Protein AF-A0A9X4RJG0-F1 (afdb_monomer_lite)

Secondary structure (DSSP, 8-state):
--SGGGPPEEEEEEEEE--SS--EEEEEESS-STT-TT--EEEEGGGB-SS-GGG--TT-EEEEEEEEEE-TTS-EEEEEEEEEEEEEEEEEEEEEETTTTEEEEEEEESS--TT--SPEEEEGGGB-HHHHHHHHHHHHHHH-SS---S---------EEEEEEE---TT---EEEEEEE--TTT--SS----HHHHHHHHHHHHHHHHHH---HHHHHHHHHHHHHHTT--EEEEPPTTS-TT--SEEEEETTEEEEEEE---SS-HHHHHHHHHHHHHHHHH-SEEEEEEE-TTS-EEEEEEE--SEEEEEEEESS--EEEEPPPTTT-EEEEEEEHHHHHHHHHHHHHHHHHTTTS--

pLDDT: mean 71.13, std 17.29, range [25.47, 95.31]

Foldseek 3Di:
DDDLQPDKWKFFWAFWDDDPPWTKTWTQTPDDDPVPPRDTAIDTQVQAFFDGSVVHDGGWMKIWRWDWDQDPVRDIGIHTGNIWTKWKWFWFWKWADPVVRKIKGFTDTPDDDVPPPATAMEILQLEDPVQSVVVVVVVVVVCPPDDDDDGDGTDGGGWIWIFTWGADDPVRHIYTHHIDTDDPVPPDDPPPPPPVVVVVVVVVVLLVCLVPPPDQVVVLVSLQVLCVLLPQVFKDAADPPPDDLQARTWGDDPLEIEGEHEDADPVCCVPCVVSVVVVLVCLQVDCWDWGFDQDPVRDTDIDIDGHGLAYEYEYEYCDDWDWPAQQDPPRNYTYIYHYPVVSVVSSVVVVVCVVVVVVPDD

Radius of gyration: 28.11 Å; chains: 1; bounding box: 71×53×79 Å

Organism: NCBI:txid1855837

Sequence (362 aa):
MGEFNKMSCTGKIKNLVTTRNNPCGFILPDVNIDRLINHEIGFWANDVTDGLFSDLAVGDIVQFHPAHWTKRNGDIQLIARKIKSRMSGAIKFINVDPIKQTFWGTIQPDKNWLNQTDPIIFFRNSFKEQTLHKFIDFCGQSFNQNLLPKFIDGIRVDFAIQYWSNAKNQNFTKVAKNIKLIDAKSAQSPSTLSSTKLVKDKIINLLDRIEIVSNPLEFEDLVFTLLRLIGINKIYKYNRNTSSGTADGVFKSGNLSVIYDCTLRNPYRPHKDQQIFNYKKQLRSASSITINETRSSGKDFTKTFINPEKREVWIITRGETRIIEEPDKTDNICVREVSIESLIDVFSRKLDAQIFGKLDIN

Structure (mmCIF, N/CA/C/O backbone):
data_AF-A0A9X4RJG0-F1
#
_entry.id   AF-A0A9X4RJG0-F1
#
loop_
_atom_site.group_PDB
_atom_site.id
_atom_site.type_symbol
_atom_site.label_atom_id
_atom_site.label_alt_id
_atom_site.label_comp_id
_atom_site.label_asym_id
_atom_site.label_entity_id
_atom_site.label_seq_id
_atom_site.pdbx_PDB_ins_code
_atom_site.Cartn_x
_atom_site.Cartn_y
_atom_site.Cartn_z
_atom_site.occupancy
_atom_site.B_iso_or_equiv
_atom_site.auth_seq_id
_atom_site.auth_comp_id
_atom_site.auth_asym_id
_atom_site.auth_atom_id
_atom_site.pdbx_PDB_model_num
ATOM 1 N N . MET A 1 1 ? 32.556 14.013 -44.560 1.00 43.22 1 MET A N 1
ATOM 2 C CA . MET A 1 1 ? 32.687 13.356 -43.240 1.00 43.22 1 MET A CA 1
ATOM 3 C C . MET A 1 1 ? 32.528 14.431 -42.174 1.00 43.22 1 MET A C 1
ATOM 5 O O . MET A 1 1 ? 33.402 15.277 -42.089 1.00 43.22 1 MET A O 1
ATOM 9 N N . GLY A 1 2 ? 31.427 14.445 -41.416 1.00 39.34 2 GLY A N 1
ATOM 10 C CA . GLY A 1 2 ? 31.319 15.296 -40.221 1.00 39.34 2 GLY A CA 1
ATOM 11 C C . GLY A 1 2 ? 30.075 16.178 -40.128 1.00 39.34 2 GLY A C 1
ATOM 12 O O . GLY A 1 2 ? 30.199 17.385 -40.227 1.00 39.34 2 GLY A O 1
ATOM 13 N N . GLU A 1 3 ? 28.914 15.584 -39.834 1.00 35.72 3 GLU A N 1
ATOM 14 C CA . GLU A 1 3 ? 27.792 16.295 -39.178 1.00 35.72 3 GLU A CA 1
ATOM 15 C C . GLU A 1 3 ? 27.018 15.410 -38.175 1.00 35.72 3 GLU A C 1
ATOM 17 O O . GLU A 1 3 ? 26.442 15.918 -37.215 1.00 35.72 3 GLU A O 1
ATOM 22 N N . PHE A 1 4 ? 27.088 14.075 -38.280 1.00 47.41 4 PHE A N 1
ATOM 23 C CA . PHE A 1 4 ? 26.331 13.170 -37.397 1.00 47.41 4 PHE A CA 1
ATOM 24 C C . PHE A 1 4 ? 26.759 13.148 -35.920 1.00 47.41 4 PHE A C 1
ATOM 26 O O . PHE A 1 4 ? 25.991 12.698 -35.074 1.00 47.41 4 PHE A O 1
ATOM 33 N N . ASN A 1 5 ? 27.931 13.686 -35.561 1.00 43.56 5 ASN A N 1
ATOM 34 C CA . ASN A 1 5 ? 28.432 13.639 -34.178 1.00 43.56 5 ASN A CA 1
ATOM 35 C C . ASN A 1 5 ? 27.596 14.450 -33.162 1.00 43.56 5 ASN A C 1
ATOM 37 O O . ASN A 1 5 ? 27.854 14.359 -31.961 1.00 43.56 5 ASN A O 1
ATOM 41 N N . LYS A 1 6 ? 26.600 15.230 -33.608 1.00 49.81 6 LYS A N 1
ATOM 42 C CA . LYS A 1 6 ? 25.711 16.010 -32.727 1.00 49.81 6 LYS A CA 1
ATOM 43 C C . LYS A 1 6 ? 24.232 15.618 -32.771 1.00 49.81 6 LYS A C 1
ATOM 45 O O . LYS A 1 6 ? 23.482 16.095 -31.921 1.00 49.81 6 LYS A O 1
ATOM 50 N N . MET A 1 7 ? 23.794 14.770 -33.702 1.00 61.81 7 MET A N 1
ATOM 51 C CA . MET A 1 7 ? 22.373 14.435 -33.837 1.00 61.81 7 MET A CA 1
ATOM 52 C C . MET A 1 7 ? 22.043 13.126 -33.123 1.00 61.81 7 MET A C 1
ATOM 54 O O . MET A 1 7 ? 22.532 12.056 -33.473 1.00 61.81 7 MET A O 1
ATOM 58 N N . SER A 1 8 ? 21.191 13.217 -32.105 1.00 78.00 8 SER A N 1
ATOM 59 C CA . SER A 1 8 ? 20.582 12.046 -31.485 1.00 78.00 8 SER A CA 1
ATOM 60 C C . SER A 1 8 ? 19.387 11.580 -32.318 1.00 78.00 8 SER A C 1
ATOM 62 O O . SER A 1 8 ? 18.486 12.381 -32.580 1.00 78.00 8 SER A O 1
ATOM 64 N N . CYS A 1 9 ? 19.347 10.301 -32.670 1.00 84.56 9 CYS A N 1
ATOM 65 C CA . CYS A 1 9 ? 18.245 9.665 -33.390 1.00 84.56 9 CYS A CA 1
ATOM 66 C C . CYS A 1 9 ? 17.345 8.883 -32.426 1.00 84.56 9 CYS A C 1
ATOM 68 O O . CYS A 1 9 ? 17.751 8.569 -31.304 1.00 84.56 9 CYS A O 1
ATOM 70 N N . THR A 1 10 ? 16.130 8.555 -32.866 1.00 84.44 10 THR A N 1
ATOM 71 C CA . THR A 1 10 ? 15.227 7.631 -32.168 1.00 84.44 10 THR A CA 1
ATOM 72 C C . THR A 1 10 ? 14.929 6.412 -33.029 1.00 84.44 10 THR A C 1
ATOM 74 O O . THR A 1 10 ? 15.070 6.452 -34.252 1.00 84.44 10 THR A O 1
ATOM 77 N N . GLY A 1 11 ? 14.574 5.307 -32.387 1.00 84.19 11 GLY A N 1
ATOM 78 C CA . GLY A 1 11 ? 14.169 4.078 -33.056 1.00 84.19 11 GLY A CA 1
ATOM 79 C C . GLY A 1 11 ? 13.611 3.066 -32.068 1.00 84.19 11 GLY A C 1
ATOM 80 O O . GLY A 1 11 ? 13.583 3.319 -30.862 1.00 84.19 11 GLY A O 1
ATOM 81 N N . LYS A 1 12 ? 13.175 1.911 -32.568 1.00 87.88 12 LYS A N 1
ATOM 82 C CA . LYS A 1 12 ? 12.649 0.812 -31.747 1.00 87.88 12 LYS A CA 1
ATOM 83 C C . LYS A 1 12 ? 13.619 -0.355 -31.696 1.00 87.88 12 LYS A C 1
ATOM 85 O O . LYS A 1 12 ? 14.175 -0.730 -32.724 1.00 87.88 12 LYS A O 1
ATOM 90 N N . ILE A 1 13 ? 13.785 -0.973 -30.532 1.00 85.69 13 ILE A N 1
ATOM 91 C CA . ILE A 1 13 ? 14.513 -2.239 -30.410 1.00 85.69 13 ILE A CA 1
ATOM 92 C C . ILE A 1 13 ? 13.777 -3.289 -31.240 1.00 85.69 13 ILE A C 1
ATOM 94 O O . ILE A 1 13 ? 12.617 -3.595 -30.978 1.00 85.69 13 ILE A O 1
ATOM 98 N N . LYS A 1 14 ? 14.440 -3.839 -32.252 1.00 87.19 14 LYS A N 1
ATOM 99 C CA . LYS A 1 14 ? 13.877 -4.887 -33.104 1.00 87.19 14 LYS A CA 1
ATOM 100 C C . LYS A 1 14 ? 14.251 -6.276 -32.607 1.00 87.19 14 LYS A C 1
ATOM 102 O O . LYS A 1 14 ? 13.422 -7.177 -32.654 1.00 87.19 14 LYS A O 1
ATOM 107 N N . ASN A 1 15 ? 15.483 -6.445 -32.134 1.00 87.94 15 ASN A N 1
ATOM 108 C CA . ASN A 1 15 ? 15.973 -7.733 -31.662 1.00 87.94 15 ASN A CA 1
ATOM 109 C C . ASN A 1 15 ? 17.051 -7.565 -30.581 1.00 87.94 15 ASN A C 1
ATOM 111 O O . ASN A 1 15 ? 17.783 -6.573 -30.579 1.00 87.94 15 ASN A O 1
ATOM 115 N N . LEU A 1 16 ? 17.151 -8.549 -29.688 1.00 87.56 16 LEU A N 1
ATOM 116 C CA . LEU A 1 16 ? 18.141 -8.640 -28.618 1.00 87.56 16 LEU A CA 1
ATOM 117 C C . LEU A 1 16 ? 18.741 -10.045 -28.623 1.00 87.56 16 LEU A C 1
ATOM 119 O O . LEU A 1 16 ? 18.029 -11.044 -28.624 1.00 87.56 16 LEU A O 1
ATOM 123 N N . VAL A 1 17 ? 20.064 -10.114 -28.610 1.00 86.94 17 VAL A N 1
ATOM 124 C CA . VAL A 1 17 ? 20.842 -11.344 -28.686 1.00 86.94 17 VAL A CA 1
ATOM 125 C C . VAL A 1 17 ? 21.677 -11.463 -27.416 1.00 86.94 17 VAL A C 1
ATOM 127 O O . VAL A 1 17 ? 22.664 -10.754 -27.220 1.00 86.94 17 VAL A O 1
ATOM 130 N N . THR A 1 18 ? 21.288 -12.384 -26.537 1.00 77.44 18 THR A N 1
ATOM 131 C CA . THR A 1 18 ? 21.967 -12.660 -25.264 1.00 77.44 18 THR A CA 1
ATOM 132 C C . THR A 1 18 ? 22.960 -13.812 -25.425 1.00 77.44 18 THR A C 1
ATOM 134 O O . THR A 1 18 ? 22.693 -14.940 -25.012 1.00 77.44 18 THR A O 1
ATOM 137 N N . THR A 1 19 ? 24.112 -13.562 -26.054 1.00 73.69 19 THR A N 1
ATOM 138 C CA . THR A 1 19 ? 25.225 -14.532 -26.028 1.00 73.69 19 THR A CA 1
ATOM 139 C C . THR A 1 19 ? 26.066 -14.345 -24.766 1.00 73.69 19 THR A C 1
ATOM 141 O O . THR A 1 19 ? 26.184 -13.231 -24.259 1.00 73.69 19 THR A O 1
ATOM 144 N N . ARG A 1 20 ? 26.683 -15.426 -24.260 1.00 58.25 20 ARG A N 1
ATOM 145 C CA . ARG A 1 20 ? 27.494 -15.393 -23.024 1.00 58.25 20 ARG A CA 1
ATOM 146 C C . ARG A 1 20 ? 28.655 -14.390 -23.065 1.00 58.25 20 ARG A C 1
ATOM 148 O O . ARG A 1 20 ? 29.025 -13.879 -22.017 1.00 58.25 20 ARG A O 1
ATOM 155 N N . ASN A 1 21 ? 29.207 -14.101 -24.248 1.00 67.88 21 ASN A N 1
ATOM 156 C CA . ASN A 1 21 ? 30.452 -13.335 -24.370 1.00 67.88 21 ASN A CA 1
ATOM 157 C C . ASN A 1 21 ? 30.286 -11.948 -25.002 1.00 67.88 21 ASN A C 1
ATOM 159 O O . ASN A 1 21 ? 31.183 -11.122 -24.849 1.00 67.88 21 ASN A O 1
ATOM 163 N N . ASN A 1 22 ? 29.195 -11.672 -25.726 1.00 77.31 22 ASN A N 1
ATOM 164 C CA . ASN A 1 22 ? 28.991 -10.351 -26.321 1.00 77.31 22 ASN A CA 1
ATOM 165 C C . ASN A 1 22 ? 27.502 -10.090 -26.614 1.00 77.31 22 ASN A C 1
ATOM 167 O O . ASN A 1 22 ? 27.054 -10.286 -27.749 1.00 77.31 22 ASN A O 1
ATOM 171 N N . PRO A 1 23 ? 26.708 -9.693 -25.605 1.00 87.12 23 PRO A N 1
ATOM 172 C CA . PRO A 1 23 ? 25.304 -9.394 -25.818 1.00 87.12 23 PRO A CA 1
ATOM 173 C C . PRO A 1 23 ? 25.165 -8.160 -26.715 1.00 87.12 23 PRO A C 1
ATOM 175 O O . PRO A 1 23 ? 25.856 -7.152 -26.534 1.00 87.12 23 PRO A O 1
ATOM 178 N N . CYS A 1 24 ? 24.283 -8.247 -27.703 1.00 90.81 24 CYS A N 1
ATOM 179 C CA . CYS A 1 24 ? 24.077 -7.201 -28.698 1.00 90.81 24 CYS A CA 1
ATOM 180 C C . CYS A 1 24 ? 22.609 -7.116 -29.106 1.00 90.81 24 CYS A C 1
ATOM 182 O O . CYS A 1 24 ? 21.816 -8.007 -28.818 1.00 90.81 24 CYS A O 1
ATOM 184 N N . GLY A 1 25 ? 22.228 -6.034 -29.769 1.00 91.06 25 GLY A N 1
ATOM 185 C CA . GLY A 1 25 ? 20.875 -5.866 -30.274 1.00 91.06 25 GLY A CA 1
ATOM 186 C C . GLY A 1 25 ? 20.837 -5.063 -31.559 1.00 91.06 25 GLY A C 1
ATOM 187 O O . GLY A 1 25 ? 21.856 -4.575 -32.049 1.00 91.06 25 GLY A O 1
ATOM 188 N N . PHE A 1 26 ? 19.629 -4.929 -32.086 1.00 90.31 26 PHE A N 1
ATOM 189 C CA . PHE A 1 26 ? 19.345 -4.211 -33.317 1.00 90.31 26 PHE A CA 1
ATOM 190 C C . PHE A 1 26 ? 18.228 -3.203 -33.075 1.00 90.31 26 PHE A C 1
ATOM 192 O O . PHE A 1 26 ? 17.209 -3.528 -32.461 1.00 90.31 26 PHE A O 1
ATOM 199 N N . ILE A 1 27 ? 18.423 -1.978 -33.555 1.00 89.62 27 ILE A N 1
ATOM 200 C CA . ILE A 1 27 ? 17.433 -0.902 -33.517 1.00 89.62 27 ILE A CA 1
ATOM 201 C C . ILE A 1 27 ? 16.928 -0.676 -34.938 1.00 89.62 27 ILE A C 1
ATOM 203 O O . ILE A 1 27 ? 17.715 -0.624 -35.879 1.00 89.62 27 ILE A O 1
ATOM 207 N N . LEU A 1 28 ? 15.619 -0.512 -35.089 1.00 88.69 28 LEU A N 1
ATOM 208 C CA . LEU A 1 28 ? 14.988 0.008 -36.293 1.00 88.69 28 LEU A CA 1
ATOM 209 C C . LEU A 1 28 ? 14.832 1.532 -36.134 1.00 88.69 28 LEU A C 1
ATOM 211 O O . LEU A 1 28 ? 14.015 1.952 -35.309 1.00 88.69 28 LEU A O 1
ATOM 215 N N . PRO A 1 29 ? 15.624 2.363 -36.837 1.00 86.44 29 PRO A N 1
ATOM 216 C CA . PRO A 1 29 ? 15.551 3.818 -36.710 1.00 86.44 29 PRO A CA 1
ATOM 217 C C . PRO A 1 29 ? 14.220 4.383 -37.223 1.00 86.44 29 PRO A C 1
ATOM 219 O O . PRO A 1 29 ? 13.679 3.893 -38.210 1.00 86.44 29 PRO A O 1
ATOM 222 N N . ASP A 1 30 ? 13.725 5.455 -36.599 1.00 80.38 30 ASP A N 1
ATOM 223 C CA . ASP A 1 30 ? 12.517 6.165 -37.057 1.00 80.38 30 ASP A CA 1
ATOM 224 C C . ASP A 1 30 ? 12.786 7.041 -38.297 1.00 80.38 30 ASP A C 1
ATOM 226 O O . ASP A 1 30 ? 11.862 7.460 -38.991 1.00 80.38 30 ASP A O 1
ATOM 230 N N . VAL A 1 31 ? 14.058 7.353 -38.561 1.00 76.44 31 VAL A N 1
ATOM 231 C CA . VAL A 1 31 ? 14.514 8.179 -39.685 1.00 76.44 31 VAL A CA 1
ATOM 232 C C . VAL A 1 31 ? 15.557 7.425 -40.495 1.00 76.44 31 VAL A C 1
ATOM 234 O O . VAL A 1 31 ? 16.328 6.647 -39.938 1.00 76.44 31 VAL A O 1
ATOM 237 N N . ASN A 1 32 ? 15.627 7.686 -41.800 1.00 70.38 32 ASN A N 1
ATOM 238 C CA . ASN A 1 32 ? 16.722 7.169 -42.616 1.00 70.38 32 ASN A CA 1
ATOM 239 C C . ASN A 1 32 ? 18.030 7.847 -42.216 1.00 70.38 32 ASN A C 1
ATOM 241 O O . ASN A 1 32 ? 18.182 9.061 -42.350 1.00 70.38 32 ASN A O 1
ATOM 245 N N . ILE A 1 33 ? 18.977 7.041 -41.752 1.00 68.94 33 ILE A N 1
ATOM 246 C CA . ILE A 1 33 ? 20.315 7.489 -41.380 1.00 68.94 33 ILE A CA 1
ATOM 247 C C . ILE A 1 33 ? 21.251 7.047 -42.505 1.00 68.94 33 ILE A C 1
ATOM 249 O O . ILE A 1 33 ? 21.280 5.874 -42.865 1.00 68.94 33 ILE A O 1
ATOM 253 N N . ASP A 1 34 ? 21.966 8.002 -43.103 1.00 63.06 34 ASP A N 1
ATOM 254 C CA . ASP A 1 34 ? 22.957 7.762 -44.164 1.00 63.06 34 ASP A CA 1
ATOM 255 C C . ASP A 1 34 ? 22.442 7.000 -45.406 1.00 63.06 34 ASP A C 1
ATOM 257 O O . ASP A 1 34 ? 23.104 6.120 -45.947 1.00 63.06 34 ASP A O 1
ATOM 261 N N . ARG A 1 35 ? 21.244 7.353 -45.907 1.00 54.78 35 ARG A N 1
ATOM 262 C CA . ARG A 1 35 ? 20.629 6.770 -47.129 1.00 54.78 35 ARG A CA 1
ATOM 263 C C . ARG A 1 35 ? 20.412 5.247 -47.086 1.00 54.78 35 ARG A C 1
ATOM 265 O O . ARG A 1 35 ? 20.017 4.660 -48.091 1.00 54.78 35 ARG A O 1
ATOM 272 N N . LEU A 1 36 ? 20.591 4.614 -45.929 1.00 52.56 36 LEU A N 1
ATOM 273 C CA . LEU A 1 36 ? 20.281 3.208 -45.711 1.00 52.56 36 LEU A CA 1
ATOM 274 C C . LEU A 1 36 ? 18.782 3.060 -45.437 1.00 52.56 36 LEU A C 1
ATOM 276 O O . LEU A 1 36 ? 18.327 3.107 -44.297 1.00 52.56 36 LEU A O 1
ATOM 280 N N . ILE A 1 37 ? 18.006 2.897 -46.507 1.00 43.38 37 ILE A N 1
ATOM 281 C CA . ILE A 1 37 ? 16.570 2.618 -46.432 1.00 43.38 37 ILE A CA 1
ATOM 282 C C . ILE A 1 37 ? 16.377 1.255 -45.750 1.00 43.38 37 ILE A C 1
ATOM 284 O O . ILE A 1 37 ? 16.902 0.252 -46.226 1.00 43.38 37 ILE A O 1
ATOM 288 N N . ASN A 1 38 ? 15.632 1.210 -44.642 1.00 50.53 38 ASN A N 1
ATOM 289 C CA . ASN A 1 38 ? 15.190 -0.012 -43.942 1.00 50.53 38 ASN A CA 1
ATOM 290 C C . ASN A 1 38 ? 16.270 -0.888 -43.276 1.00 50.53 38 ASN A C 1
ATOM 292 O O . ASN A 1 38 ? 15.983 -2.040 -42.944 1.00 50.53 38 ASN A O 1
ATOM 296 N N . HIS A 1 39 ? 17.487 -0.387 -43.049 1.00 70.94 39 HIS A N 1
ATOM 297 C CA . HIS A 1 39 ? 18.526 -1.195 -42.404 1.00 70.94 39 HIS A CA 1
ATOM 298 C C . HIS A 1 39 ? 18.540 -0.990 -40.890 1.00 70.94 39 HIS A C 1
ATOM 300 O O . HIS A 1 39 ? 18.560 0.127 -40.375 1.00 70.94 39 HIS A O 1
ATOM 306 N N . GLU A 1 40 ? 18.525 -2.107 -40.177 1.00 85.19 40 GLU A N 1
ATOM 307 C CA . GLU A 1 40 ? 18.716 -2.148 -38.736 1.00 85.19 40 GLU A CA 1
ATOM 308 C C . GLU A 1 40 ? 20.113 -1.652 -38.368 1.00 85.19 40 GLU A C 1
ATOM 310 O O . GLU A 1 40 ? 21.097 -1.963 -39.041 1.00 85.19 40 GLU A O 1
ATOM 315 N N . ILE A 1 41 ? 20.209 -0.925 -37.260 1.00 88.38 41 ILE A N 1
ATOM 316 C CA . ILE A 1 41 ? 21.484 -0.483 -36.708 1.00 88.38 41 ILE A CA 1
ATOM 317 C C . ILE A 1 41 ? 21.835 -1.334 -35.486 1.00 88.38 41 ILE A C 1
ATOM 319 O O . ILE A 1 41 ? 21.058 -1.446 -34.535 1.00 88.38 41 ILE A O 1
ATOM 323 N N . GLY A 1 42 ? 23.000 -1.976 -35.535 1.00 89.62 42 GLY A N 1
ATOM 324 C CA . GLY A 1 42 ? 23.481 -2.842 -34.461 1.00 89.62 42 GLY A CA 1
ATOM 325 C C . GLY A 1 42 ? 24.053 -2.050 -33.285 1.00 89.62 42 GLY A C 1
ATOM 326 O O . GLY A 1 42 ? 24.566 -0.942 -33.460 1.00 89.62 42 GLY A O 1
ATOM 327 N N . PHE A 1 43 ? 24.001 -2.634 -32.091 1.00 91.44 43 PHE A N 1
ATOM 328 C CA . PHE A 1 43 ? 24.638 -2.096 -30.890 1.00 91.44 43 PHE A CA 1
ATOM 329 C C . PHE A 1 43 ? 25.086 -3.191 -29.927 1.00 91.44 43 PHE A C 1
ATOM 331 O O . PHE A 1 43 ? 24.545 -4.297 -29.948 1.00 91.44 43 PHE A O 1
ATOM 338 N N . TRP A 1 44 ? 26.035 -2.876 -29.045 1.00 91.31 44 TRP A N 1
ATOM 339 C CA . TRP A 1 44 ? 26.464 -3.787 -27.981 1.00 91.31 44 TRP A CA 1
ATOM 340 C C . TRP A 1 44 ? 25.857 -3.415 -26.634 1.00 91.31 44 TRP A C 1
ATOM 342 O O . TRP A 1 44 ? 25.516 -2.261 -26.386 1.00 91.31 44 TRP A O 1
ATOM 352 N N . ALA A 1 45 ? 25.789 -4.380 -25.718 1.00 85.88 45 ALA A N 1
ATOM 353 C CA . ALA A 1 45 ? 25.311 -4.157 -24.354 1.00 85.88 45 ALA A CA 1
ATOM 354 C C . ALA A 1 45 ? 26.003 -2.979 -23.649 1.00 85.88 45 ALA A C 1
ATOM 356 O O . ALA A 1 45 ? 25.344 -2.199 -22.968 1.00 85.88 45 ALA A O 1
ATOM 357 N N . ASN A 1 46 ? 27.306 -2.803 -23.877 1.00 86.06 46 ASN A N 1
ATOM 358 C CA . ASN A 1 46 ? 28.095 -1.721 -2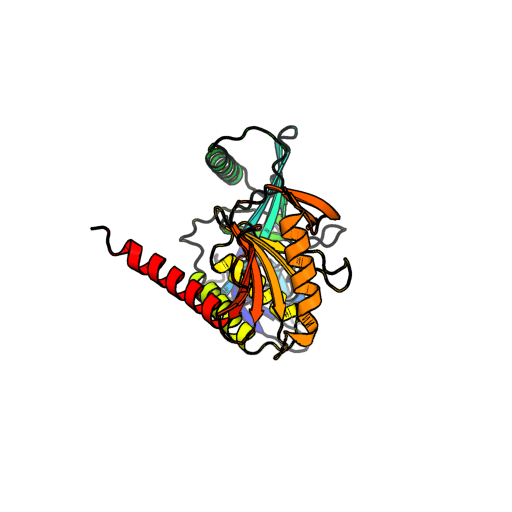3.280 1.00 86.06 46 ASN A CA 1
ATOM 359 C C . ASN A 1 46 ? 27.760 -0.327 -23.839 1.00 86.06 46 ASN A C 1
ATOM 361 O O . ASN A 1 46 ? 28.209 0.674 -23.286 1.00 86.06 46 ASN A O 1
ATOM 365 N N . ASP A 1 47 ? 26.981 -0.244 -24.920 1.00 88.19 47 ASP A N 1
ATOM 366 C CA . ASP A 1 47 ? 26.503 1.024 -25.469 1.00 88.19 47 ASP A CA 1
ATOM 367 C C . ASP A 1 47 ? 25.218 1.521 -24.808 1.00 88.19 47 ASP A C 1
ATOM 369 O O . ASP A 1 47 ? 24.820 2.662 -25.056 1.00 88.19 47 ASP A O 1
ATOM 373 N N . VAL A 1 48 ? 24.584 0.703 -23.959 1.00 83.69 48 VAL A N 1
ATOM 374 C CA . VAL A 1 48 ? 23.442 1.097 -23.127 1.00 83.69 48 VAL A CA 1
ATOM 375 C C . VAL A 1 48 ? 23.957 1.932 -21.960 1.00 83.69 48 VAL A C 1
ATOM 377 O O . VAL A 1 48 ? 24.754 1.475 -21.147 1.00 83.69 48 VAL A O 1
ATOM 380 N N . THR A 1 49 ? 23.530 3.194 -21.898 1.00 77.88 49 THR A N 1
ATOM 381 C CA . THR A 1 49 ? 24.118 4.189 -20.979 1.00 77.88 49 THR A CA 1
ATOM 382 C C . THR A 1 49 ? 23.226 4.581 -19.806 1.00 77.88 49 THR A C 1
ATOM 384 O O . THR A 1 49 ? 23.701 5.234 -18.877 1.00 77.88 49 THR A O 1
ATOM 387 N N . ASP A 1 50 ? 21.947 4.209 -19.818 1.00 67.25 50 ASP A N 1
ATOM 388 C CA . ASP A 1 50 ? 20.958 4.608 -18.811 1.00 67.25 50 ASP A CA 1
ATOM 389 C C . ASP A 1 50 ? 20.271 3.436 -18.087 1.00 67.25 50 ASP A C 1
ATOM 391 O O . ASP A 1 50 ? 19.324 3.641 -17.324 1.00 67.25 50 ASP A O 1
ATOM 395 N N . GLY A 1 51 ? 20.798 2.223 -18.244 1.00 66.19 51 GLY A N 1
ATOM 396 C CA . GLY A 1 51 ? 20.275 1.005 -17.632 1.00 66.19 51 GLY A CA 1
ATOM 397 C C . GLY A 1 51 ? 21.158 -0.199 -17.937 1.00 66.19 51 GLY A C 1
ATOM 398 O O . GLY A 1 51 ? 22.276 -0.044 -18.434 1.00 66.19 51 GLY A O 1
ATOM 399 N N . LEU A 1 52 ? 20.664 -1.397 -17.629 1.00 72.94 52 LEU A N 1
ATOM 400 C CA . LEU A 1 52 ? 21.304 -2.634 -18.057 1.00 72.94 52 LEU A CA 1
ATOM 401 C C . LEU A 1 52 ? 20.747 -3.053 -19.417 1.00 72.94 52 LEU A C 1
ATOM 403 O O . LEU A 1 52 ? 19.578 -2.835 -19.723 1.00 72.94 52 LEU A O 1
ATOM 407 N N . PHE A 1 53 ? 21.567 -3.725 -20.224 1.00 77.94 53 PHE A N 1
ATOM 408 C CA . PHE A 1 53 ? 21.095 -4.348 -21.464 1.00 77.94 53 PHE A CA 1
ATOM 409 C C . PHE A 1 53 ? 19.923 -5.314 -21.220 1.00 77.94 53 PHE A C 1
ATOM 411 O O . PHE A 1 53 ? 19.016 -5.393 -22.041 1.00 77.94 53 PHE A O 1
ATOM 418 N N . SER A 1 54 ? 19.910 -5.992 -20.066 1.00 76.62 54 SER A N 1
ATOM 419 C CA . SER A 1 54 ? 18.824 -6.880 -19.632 1.00 76.62 54 SER A CA 1
ATOM 420 C C . SER A 1 54 ? 17.480 -6.180 -19.420 1.00 76.62 54 SER A C 1
ATOM 422 O O . SER A 1 54 ? 16.461 -6.859 -19.351 1.00 76.62 54 SER A O 1
ATOM 424 N N . ASP A 1 55 ? 17.467 -4.850 -19.298 1.00 71.31 55 ASP A N 1
ATOM 425 C CA . ASP A 1 55 ? 16.247 -4.071 -19.062 1.00 71.31 55 ASP A CA 1
ATOM 426 C C . ASP A 1 55 ? 15.549 -3.668 -20.373 1.00 71.31 55 ASP A C 1
ATOM 428 O O . ASP A 1 55 ? 14.420 -3.168 -20.347 1.00 71.31 55 ASP A O 1
ATOM 432 N N . LEU A 1 56 ? 16.215 -3.863 -21.517 1.00 77.50 56 LEU A N 1
ATOM 433 C CA . LEU A 1 56 ? 15.653 -3.595 -22.836 1.00 77.50 56 LEU A CA 1
ATOM 434 C C . LEU A 1 56 ? 14.743 -4.745 -23.274 1.00 77.50 56 LEU A C 1
ATOM 436 O O . LEU A 1 56 ? 15.064 -5.917 -23.090 1.00 77.50 56 LEU A O 1
ATOM 440 N N . ALA A 1 57 ? 13.635 -4.403 -23.926 1.00 80.25 57 ALA A N 1
ATOM 441 C CA . ALA A 1 57 ? 12.747 -5.355 -24.579 1.00 80.25 57 ALA A CA 1
ATOM 442 C C . ALA A 1 57 ? 12.557 -5.018 -26.063 1.00 80.25 57 ALA A C 1
ATOM 444 O O . ALA A 1 57 ? 12.661 -3.863 -26.480 1.00 80.25 57 ALA A O 1
ATOM 445 N N . VAL A 1 58 ? 12.227 -6.032 -26.868 1.00 80.12 58 VAL A N 1
ATOM 446 C CA . VAL A 1 58 ? 11.791 -5.827 -28.255 1.00 80.12 58 VAL A CA 1
ATOM 447 C C . VAL A 1 58 ? 10.560 -4.913 -28.271 1.00 80.12 58 VAL A C 1
ATOM 449 O O . VAL A 1 58 ? 9.606 -5.120 -27.526 1.00 80.12 58 VAL A O 1
ATOM 452 N N . GLY A 1 59 ? 10.601 -3.885 -29.115 1.00 75.25 59 GLY A N 1
ATOM 453 C CA . GLY A 1 59 ? 9.594 -2.833 -29.226 1.00 75.25 59 GLY A CA 1
ATOM 454 C C . GLY A 1 59 ? 9.893 -1.567 -28.417 1.00 75.25 59 GLY A C 1
ATOM 455 O O . GLY A 1 59 ? 9.242 -0.548 -28.664 1.00 75.25 59 GLY A O 1
ATOM 456 N N . ASP A 1 60 ? 10.873 -1.586 -27.506 1.00 77.88 60 ASP A N 1
ATOM 457 C CA . ASP A 1 60 ? 11.222 -0.409 -26.704 1.00 77.88 60 ASP A CA 1
ATOM 458 C C . ASP A 1 60 ? 11.741 0.730 -27.583 1.00 77.88 60 ASP A C 1
ATOM 460 O O . ASP A 1 60 ? 12.582 0.532 -28.460 1.00 77.88 60 ASP A O 1
ATOM 464 N N . ILE A 1 61 ? 11.245 1.944 -27.337 1.00 79.31 61 ILE A N 1
ATOM 465 C CA . ILE A 1 61 ? 11.718 3.146 -28.025 1.00 79.31 61 ILE A CA 1
ATOM 466 C C . ILE A 1 61 ? 13.000 3.608 -27.343 1.00 79.31 61 ILE A C 1
ATOM 468 O O . ILE A 1 61 ? 13.011 3.858 -26.138 1.00 79.31 61 ILE A O 1
ATOM 472 N N . VAL A 1 62 ? 14.059 3.790 -28.121 1.00 84.69 62 VAL A N 1
ATOM 473 C CA . VAL A 1 62 ? 15.360 4.242 -27.639 1.00 84.69 62 VAL A CA 1
ATOM 474 C C . VAL A 1 62 ? 15.828 5.487 -28.378 1.00 84.69 62 VAL A C 1
ATOM 476 O O . VAL A 1 62 ? 15.501 5.702 -29.545 1.00 84.69 62 VAL A O 1
ATOM 479 N N . GLN A 1 63 ? 16.610 6.312 -27.691 1.00 88.00 63 GLN A N 1
ATOM 480 C CA . GLN A 1 63 ? 17.415 7.373 -28.279 1.00 88.00 63 GLN A CA 1
ATOM 481 C C . GLN A 1 63 ? 18.856 6.882 -28.387 1.00 88.00 63 GLN A C 1
ATOM 483 O O . GLN A 1 63 ? 19.374 6.273 -27.454 1.00 88.00 63 GLN A O 1
ATOM 488 N N . PHE A 1 64 ? 19.522 7.156 -29.502 1.00 88.94 64 PHE A N 1
ATOM 489 C CA . PHE A 1 64 ? 20.898 6.726 -29.733 1.00 88.94 64 PHE A CA 1
ATOM 490 C C . PHE A 1 64 ? 21.665 7.737 -30.585 1.00 88.94 64 PHE A C 1
ATOM 492 O O . PHE A 1 64 ? 21.088 8.645 -31.182 1.00 88.94 64 PHE A O 1
ATOM 499 N N . HIS A 1 65 ? 22.985 7.584 -30.624 1.00 89.56 65 HIS A N 1
ATOM 500 C CA . HIS A 1 65 ? 23.878 8.354 -31.482 1.00 89.56 65 HIS A CA 1
ATOM 501 C C . HIS A 1 65 ? 24.474 7.413 -32.530 1.00 89.56 65 HIS A C 1
ATOM 503 O O . HIS A 1 65 ? 25.160 6.459 -32.149 1.00 89.56 65 HIS A O 1
ATOM 509 N N . PRO A 1 66 ? 24.218 7.641 -33.826 1.00 87.50 66 PRO A N 1
ATOM 510 C CA . PRO A 1 66 ? 24.857 6.874 -34.884 1.00 87.50 66 PRO A CA 1
ATOM 511 C C . PRO A 1 66 ? 26.362 7.131 -34.875 1.00 87.50 66 PRO A C 1
ATOM 513 O O . PRO A 1 66 ? 26.810 8.274 -34.778 1.00 87.50 66 PRO A O 1
ATOM 516 N N . ALA A 1 67 ? 27.147 6.068 -34.974 1.00 86.25 67 ALA A N 1
ATOM 517 C CA . ALA A 1 67 ? 28.593 6.142 -35.075 1.00 86.25 67 ALA A CA 1
ATOM 518 C C . ALA A 1 67 ? 29.093 5.145 -36.116 1.00 86.25 67 ALA A C 1
ATOM 520 O O . ALA A 1 67 ? 28.501 4.089 -36.321 1.00 86.25 67 ALA A O 1
ATOM 521 N N . HIS A 1 68 ? 30.211 5.472 -36.749 1.00 85.31 68 HIS A N 1
ATOM 522 C CA . HIS A 1 68 ? 30.905 4.548 -37.632 1.00 85.31 68 HIS A CA 1
ATOM 523 C C . HIS A 1 68 ? 31.818 3.641 -36.806 1.00 85.31 68 HIS A C 1
ATOM 525 O O . HIS A 1 68 ? 32.504 4.097 -35.889 1.00 85.31 68 HIS A O 1
ATOM 531 N N . TRP A 1 69 ? 31.833 2.357 -37.137 1.00 83.25 69 TRP A N 1
ATOM 532 C CA . TRP A 1 69 ? 32.729 1.370 -36.564 1.00 83.25 69 TRP A CA 1
ATOM 533 C C . TRP A 1 69 ? 33.453 0.615 -37.660 1.00 83.25 69 TRP A C 1
ATOM 535 O O . TRP A 1 69 ? 32.833 0.037 -38.549 1.00 83.25 69 TRP A O 1
ATOM 545 N N . THR A 1 70 ? 34.774 0.627 -37.570 1.00 83.88 70 THR A N 1
ATOM 546 C CA . THR A 1 70 ? 35.643 -0.073 -38.506 1.00 83.88 70 THR A CA 1
ATOM 547 C C . THR A 1 70 ? 35.845 -1.504 -38.023 1.00 83.88 70 THR A C 1
ATOM 549 O O . THR A 1 70 ? 36.372 -1.742 -36.932 1.00 83.88 70 THR A O 1
ATOM 552 N N . LYS A 1 71 ? 35.412 -2.465 -38.835 1.00 79.38 71 LYS A N 1
ATOM 553 C CA . LYS A 1 71 ? 35.666 -3.891 -38.640 1.00 79.38 71 LYS A CA 1
ATOM 554 C C . LYS A 1 71 ? 37.156 -4.192 -38.806 1.00 79.38 71 LYS A C 1
ATOM 556 O O . LYS A 1 71 ? 37.905 -3.443 -39.426 1.00 79.38 71 LYS A O 1
ATOM 561 N N . ARG A 1 72 ? 37.589 -5.353 -38.302 1.00 79.69 72 ARG A N 1
ATOM 562 C CA . ARG A 1 72 ? 38.987 -5.816 -38.427 1.00 79.69 72 ARG A CA 1
ATOM 563 C C . ARG A 1 72 ? 39.458 -5.973 -39.877 1.00 79.69 72 ARG A C 1
ATOM 565 O O . ARG A 1 72 ? 40.652 -5.894 -40.121 1.00 79.69 72 ARG A O 1
ATOM 572 N N . ASN A 1 73 ? 38.538 -6.193 -40.813 1.00 81.69 73 ASN A N 1
ATOM 573 C CA . ASN A 1 73 ? 38.816 -6.293 -42.247 1.00 81.69 73 ASN A CA 1
ATOM 574 C C . ASN A 1 73 ? 38.835 -4.927 -42.967 1.00 81.69 73 ASN A C 1
ATOM 576 O O . ASN A 1 73 ? 38.974 -4.900 -44.182 1.00 81.69 73 ASN A O 1
ATOM 580 N N . GLY A 1 74 ? 38.692 -3.810 -42.242 1.00 79.75 74 GLY A N 1
ATOM 581 C CA . GLY A 1 74 ? 38.689 -2.453 -42.797 1.00 79.75 74 GLY A CA 1
ATOM 582 C C . GLY A 1 74 ? 37.307 -1.920 -43.187 1.00 79.75 74 GLY A C 1
ATOM 583 O O . GLY A 1 74 ? 37.170 -0.715 -43.394 1.00 79.75 74 GLY A O 1
ATOM 584 N N . ASP A 1 75 ? 36.273 -2.767 -43.220 1.00 80.19 75 ASP A N 1
ATOM 585 C CA . ASP A 1 75 ? 34.916 -2.339 -43.568 1.00 80.19 75 ASP A CA 1
ATOM 586 C C . ASP A 1 75 ? 34.336 -1.410 -42.502 1.00 80.19 75 ASP A C 1
ATOM 588 O O . ASP A 1 75 ? 34.402 -1.685 -41.301 1.00 80.19 75 ASP A O 1
ATOM 592 N N . ILE A 1 76 ? 33.686 -0.336 -42.938 1.00 79.25 76 ILE A N 1
ATOM 593 C CA . ILE A 1 76 ? 33.009 0.600 -42.046 1.00 79.25 76 ILE A CA 1
ATOM 594 C C . ILE A 1 76 ? 31.531 0.216 -41.954 1.00 79.25 76 ILE A C 1
ATOM 596 O O . ILE A 1 76 ? 30.839 0.116 -42.963 1.00 79.25 76 ILE A O 1
ATOM 600 N N . GLN A 1 77 ? 31.032 0.035 -40.733 1.00 83.00 77 GLN A N 1
ATOM 601 C CA . GLN A 1 77 ? 29.624 -0.221 -40.448 1.00 83.00 77 GLN A CA 1
ATOM 602 C C . GLN A 1 77 ? 29.051 0.857 -39.530 1.00 83.00 77 GLN A C 1
ATOM 604 O O . GLN A 1 77 ? 29.717 1.325 -38.607 1.00 83.00 77 GLN A O 1
ATOM 609 N N . LEU A 1 78 ? 27.796 1.233 -39.763 1.00 85.69 78 LEU A N 1
ATOM 610 C CA . LEU A 1 78 ? 27.067 2.131 -38.878 1.00 85.69 78 LEU A CA 1
ATOM 611 C C . LEU A 1 78 ? 26.518 1.356 -37.669 1.00 85.69 78 LEU A C 1
ATOM 613 O O . LEU A 1 78 ? 25.920 0.290 -37.817 1.00 85.69 78 LEU A O 1
ATOM 617 N N . ILE A 1 79 ? 26.721 1.901 -36.475 1.00 88.88 79 ILE A N 1
ATOM 618 C CA . ILE A 1 79 ? 26.315 1.315 -35.194 1.00 88.88 79 ILE A CA 1
ATOM 619 C C . ILE A 1 79 ? 25.670 2.368 -34.290 1.00 88.88 79 ILE A C 1
ATOM 621 O O . ILE A 1 79 ? 25.929 3.567 -34.419 1.00 88.88 79 ILE A O 1
ATOM 625 N N . ALA A 1 80 ? 24.843 1.929 -33.349 1.00 90.06 80 ALA A N 1
ATOM 626 C CA . ALA A 1 80 ? 24.221 2.801 -32.364 1.00 90.06 80 ALA A CA 1
ATOM 627 C C . ALA A 1 80 ? 25.054 2.835 -31.076 1.00 90.06 80 ALA A C 1
ATOM 629 O O . ALA A 1 80 ? 25.374 1.805 -30.489 1.00 90.06 80 ALA A O 1
ATOM 630 N N . ARG A 1 81 ? 25.393 4.045 -30.623 1.00 89.19 81 ARG A N 1
ATOM 631 C CA . ARG A 1 81 ? 26.122 4.319 -29.376 1.00 89.19 81 ARG A CA 1
ATOM 632 C C . ARG A 1 81 ? 25.268 5.161 -28.430 1.00 89.19 81 ARG A C 1
ATOM 634 O O . ARG A 1 81 ? 24.338 5.843 -28.865 1.00 89.19 81 ARG A O 1
ATOM 641 N N . LYS A 1 82 ? 25.638 5.195 -27.144 1.00 87.69 82 LYS A N 1
ATOM 642 C CA . LYS A 1 82 ? 24.984 6.026 -26.110 1.00 87.69 82 LYS A CA 1
ATOM 643 C C . LYS A 1 82 ? 23.466 5.832 -26.094 1.00 87.69 82 LYS A C 1
ATOM 645 O O . LYS A 1 82 ? 22.706 6.801 -26.175 1.00 87.69 82 LYS A O 1
ATOM 650 N N . ILE A 1 83 ? 23.058 4.572 -26.064 1.00 84.88 83 ILE A N 1
ATOM 651 C CA . ILE A 1 83 ? 21.666 4.158 -26.132 1.00 84.88 83 ILE A CA 1
ATOM 652 C C . ILE A 1 83 ? 21.001 4.505 -24.815 1.00 84.88 83 ILE A C 1
ATOM 654 O O . ILE A 1 83 ? 21.565 4.271 -23.739 1.00 84.88 83 ILE A O 1
ATOM 658 N N . LYS A 1 84 ? 19.822 5.107 -24.941 1.00 84.00 84 LYS A N 1
ATOM 659 C CA . LYS A 1 84 ? 18.964 5.500 -23.838 1.00 84.00 84 LYS A CA 1
ATOM 660 C C . LYS A 1 84 ? 17.556 4.999 -24.060 1.00 84.00 84 LYS A C 1
ATOM 662 O O . LYS A 1 84 ? 17.010 5.217 -25.139 1.00 84.00 84 LYS A O 1
ATOM 667 N N . SER A 1 85 ? 16.964 4.361 -23.064 1.00 78.38 85 SER A N 1
ATOM 668 C CA . SER A 1 85 ? 15.581 3.906 -23.129 1.00 78.38 85 SER A CA 1
ATOM 669 C C . SER A 1 85 ? 14.611 5.047 -22.837 1.00 78.38 85 SER A C 1
ATOM 671 O O . SER A 1 85 ? 14.785 5.830 -21.897 1.00 78.38 85 SER A O 1
ATOM 673 N N . ARG A 1 86 ? 13.563 5.158 -23.658 1.00 75.19 86 ARG A N 1
ATOM 674 C CA . ARG A 1 86 ? 12.465 6.084 -23.399 1.00 75.19 86 ARG A CA 1
ATOM 675 C C . ARG A 1 86 ? 11.592 5.471 -22.325 1.00 75.19 86 ARG A C 1
ATOM 677 O O . ARG A 1 86 ? 10.858 4.519 -22.581 1.00 75.19 86 ARG A O 1
ATOM 684 N N . MET A 1 87 ? 11.621 6.052 -21.137 1.00 72.25 87 MET A N 1
ATOM 685 C CA . MET A 1 87 ? 10.759 5.591 -20.063 1.00 72.25 87 MET A CA 1
ATOM 686 C C . MET A 1 87 ? 9.436 6.332 -20.068 1.00 72.25 87 MET A C 1
ATOM 688 O O . MET A 1 87 ? 9.324 7.478 -20.517 1.00 72.25 87 MET A O 1
ATOM 692 N N . SER A 1 88 ? 8.448 5.647 -19.509 1.00 69.81 88 SER A N 1
ATOM 693 C CA . SER A 1 88 ? 7.175 6.222 -19.110 1.00 69.81 88 SER A CA 1
ATOM 694 C C . SER A 1 88 ? 6.979 5.982 -17.615 1.00 69.81 88 SER A C 1
ATOM 696 O O . SER A 1 88 ? 7.610 5.096 -17.022 1.00 69.81 88 SER A O 1
ATOM 698 N N . GLY A 1 89 ? 6.197 6.838 -16.977 1.00 70.75 89 GLY A N 1
ATOM 699 C CA . GLY A 1 89 ? 5.904 6.717 -15.560 1.00 70.75 89 GLY A CA 1
ATOM 700 C C . GLY A 1 89 ? 4.879 7.733 -15.098 1.00 70.75 89 GLY A C 1
ATOM 701 O O . GLY A 1 89 ? 4.491 8.630 -15.846 1.00 70.75 89 GLY A O 1
ATOM 702 N N . ALA A 1 90 ? 4.486 7.605 -13.836 1.00 69.06 90 ALA A N 1
ATOM 703 C CA . ALA A 1 90 ? 3.618 8.545 -13.155 1.00 69.06 90 ALA A CA 1
ATOM 704 C C . ALA A 1 90 ? 4.420 9.424 -12.193 1.00 69.06 90 ALA A C 1
ATOM 706 O O . ALA A 1 90 ? 5.191 8.904 -11.385 1.00 69.06 90 ALA A O 1
ATOM 707 N N . ILE A 1 91 ? 4.213 10.742 -12.210 1.00 69.31 91 ILE A N 1
ATOM 708 C CA . ILE A 1 91 ? 4.665 11.583 -11.089 1.00 69.31 91 ILE A CA 1
ATOM 709 C C . ILE A 1 91 ? 3.977 11.067 -9.804 1.00 69.31 91 ILE A C 1
ATOM 711 O O . ILE A 1 91 ? 2.842 10.603 -9.826 1.00 69.31 91 ILE A O 1
ATOM 715 N N . LYS A 1 92 ? 4.684 11.030 -8.673 1.00 68.75 92 LYS A N 1
ATOM 716 C CA . LYS A 1 92 ? 4.127 10.563 -7.385 1.00 68.75 92 LYS A CA 1
ATOM 717 C C . LYS A 1 92 ? 4.191 11.589 -6.286 1.00 68.75 92 LYS A C 1
ATOM 719 O O . LYS A 1 92 ? 3.437 11.484 -5.326 1.00 68.75 92 LYS A O 1
ATOM 724 N N . PHE A 1 93 ? 5.099 12.536 -6.410 1.00 65.94 93 PHE A N 1
ATOM 725 C CA . PHE A 1 93 ? 5.348 13.529 -5.392 1.00 65.94 93 PHE A CA 1
ATOM 726 C C . PHE A 1 93 ? 5.889 14.774 -6.071 1.00 65.94 93 PHE A C 1
ATOM 728 O O . PHE A 1 93 ? 6.734 14.670 -6.960 1.00 65.94 93 PHE A O 1
ATOM 735 N N . ILE A 1 94 ? 5.422 15.934 -5.627 1.00 68.81 94 ILE A N 1
ATOM 736 C CA . ILE A 1 94 ? 5.962 17.239 -5.996 1.00 68.81 94 ILE A CA 1
ATOM 737 C C . ILE A 1 94 ? 6.153 18.031 -4.707 1.00 68.81 94 ILE A C 1
ATOM 739 O O . ILE A 1 94 ? 5.247 18.087 -3.874 1.00 68.81 94 ILE A O 1
ATOM 743 N N . ASN A 1 95 ? 7.318 18.655 -4.573 1.00 66.75 95 ASN A N 1
ATOM 744 C CA . ASN A 1 95 ? 7.624 19.665 -3.574 1.00 66.75 95 ASN A CA 1
ATOM 745 C C . ASN A 1 95 ? 7.949 20.976 -4.295 1.00 66.75 95 ASN A C 1
ATOM 747 O O . ASN A 1 95 ? 8.764 21.003 -5.223 1.00 66.75 95 ASN A O 1
ATOM 751 N N . VAL A 1 96 ? 7.272 22.046 -3.885 1.00 65.38 96 VAL A N 1
ATOM 752 C CA . VAL A 1 96 ? 7.362 23.376 -4.489 1.00 65.38 96 VAL A CA 1
ATOM 753 C C . VAL A 1 96 ? 7.960 24.340 -3.471 1.00 65.38 96 VAL A C 1
ATOM 755 O O . VAL A 1 96 ? 7.436 24.478 -2.368 1.00 65.38 96 VAL A O 1
ATOM 758 N N . ASP A 1 97 ? 9.018 25.044 -3.869 1.00 62.66 97 ASP A N 1
ATOM 759 C CA . ASP A 1 97 ? 9.546 26.208 -3.162 1.00 62.66 97 ASP A CA 1
ATOM 760 C C . ASP A 1 97 ? 8.970 27.475 -3.824 1.00 62.66 97 ASP A C 1
ATOM 762 O O . ASP A 1 97 ? 9.434 27.872 -4.904 1.00 62.66 97 ASP A O 1
ATOM 766 N N . PRO A 1 98 ? 7.948 28.107 -3.216 1.00 56.12 98 PRO A N 1
ATOM 767 C CA . PRO A 1 98 ? 7.292 29.275 -3.793 1.00 56.12 98 PRO A CA 1
ATOM 768 C C . PRO A 1 98 ? 8.184 30.521 -3.776 1.00 56.12 98 PRO A C 1
ATOM 770 O O . PRO A 1 98 ? 8.005 31.398 -4.616 1.00 56.12 98 PRO A O 1
ATOM 773 N N . ILE A 1 99 ? 9.161 30.598 -2.864 1.00 54.16 99 ILE A N 1
ATOM 774 C CA . ILE A 1 99 ? 10.059 31.753 -2.723 1.00 54.16 99 ILE A CA 1
ATOM 775 C C . ILE A 1 99 ? 11.102 31.728 -3.839 1.00 54.16 99 ILE A C 1
ATOM 777 O O . ILE A 1 99 ? 11.374 32.747 -4.468 1.00 54.16 99 ILE A O 1
ATOM 781 N N . LYS A 1 100 ? 11.666 30.550 -4.123 1.00 63.59 100 LYS A N 1
ATOM 782 C CA . LYS A 1 100 ? 12.678 30.378 -5.178 1.00 63.59 100 LYS A CA 1
ATOM 783 C C . LYS A 1 100 ? 12.081 30.079 -6.553 1.00 63.59 100 LYS A C 1
ATOM 785 O O . LYS A 1 100 ? 12.833 29.941 -7.513 1.00 63.59 100 LYS A O 1
ATOM 790 N N . GLN A 1 101 ? 10.758 29.935 -6.654 1.00 64.50 101 GLN A N 1
ATOM 791 C CA . GLN A 1 101 ? 10.055 29.475 -7.860 1.00 64.50 101 GLN A CA 1
ATOM 792 C C . GLN A 1 101 ? 10.645 28.175 -8.438 1.00 64.50 101 GLN A C 1
ATOM 794 O O . GLN A 1 101 ? 10.714 27.967 -9.654 1.00 64.50 101 GLN A O 1
ATOM 799 N N . THR A 1 102 ? 11.091 27.281 -7.557 1.00 68.75 102 THR A N 1
ATOM 800 C CA . THR A 1 102 ? 11.658 25.983 -7.938 1.00 68.75 102 THR A CA 1
ATOM 801 C C . THR A 1 102 ? 10.770 24.857 -7.451 1.00 68.75 102 THR A C 1
ATOM 803 O O . THR A 1 102 ? 9.996 25.017 -6.513 1.00 68.75 102 THR A O 1
ATOM 806 N N . PHE A 1 103 ? 10.870 23.701 -8.094 1.00 73.88 103 PHE A N 1
ATOM 807 C CA . PHE A 1 103 ? 10.228 22.492 -7.608 1.00 73.88 103 PHE A CA 1
ATOM 808 C C . PHE A 1 103 ? 11.045 21.268 -7.994 1.00 73.88 103 PHE A C 1
ATOM 810 O O . PHE A 1 103 ? 11.818 21.281 -8.963 1.00 73.88 103 PHE A O 1
ATOM 817 N N . TRP A 1 104 ? 10.844 20.207 -7.229 1.00 78.94 104 TRP A N 1
ATOM 818 C CA . TRP A 1 104 ? 11.366 18.881 -7.504 1.00 78.94 104 TRP A CA 1
ATOM 819 C C . TRP A 1 104 ? 10.319 17.838 -7.132 1.00 78.94 104 TRP A C 1
ATOM 821 O O . TRP A 1 104 ? 9.352 18.127 -6.429 1.00 78.94 104 TRP A O 1
ATOM 831 N N . GLY A 1 105 ? 10.482 16.623 -7.627 1.00 77.38 105 GLY A N 1
ATOM 832 C CA . GLY A 1 105 ? 9.518 15.569 -7.369 1.00 77.38 105 GLY A CA 1
ATOM 833 C C . GLY A 1 105 ? 10.053 14.187 -7.672 1.00 77.38 105 GLY A C 1
ATOM 834 O O . GLY A 1 105 ? 11.206 14.036 -8.079 1.00 77.38 105 GLY A O 1
ATOM 835 N N . THR A 1 106 ? 9.206 13.180 -7.479 1.00 77.88 106 THR A N 1
ATOM 836 C CA . THR A 1 106 ? 9.535 11.785 -7.778 1.00 77.88 106 THR A CA 1
ATOM 837 C C . THR A 1 106 ? 8.602 11.191 -8.821 1.00 77.88 106 THR A C 1
ATOM 839 O O . THR A 1 106 ? 7.439 11.585 -8.946 1.00 77.88 106 THR A O 1
ATOM 842 N N . ILE A 1 107 ? 9.130 10.237 -9.583 1.00 73.94 107 ILE A N 1
ATOM 843 C CA . ILE A 1 107 ? 8.443 9.502 -10.639 1.00 73.94 107 ILE A CA 1
ATOM 844 C C . ILE A 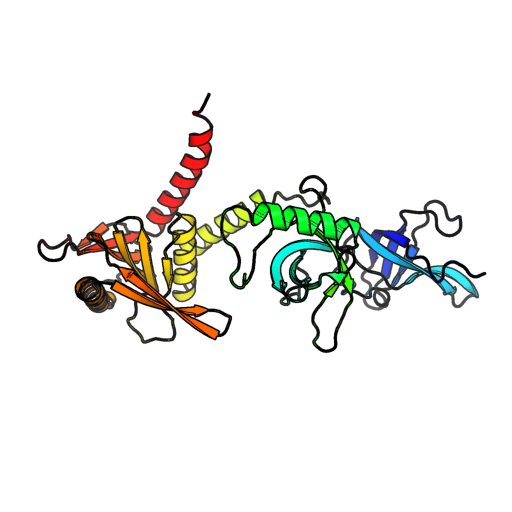1 107 ? 8.467 8.022 -10.280 1.00 73.94 107 ILE A C 1
ATOM 846 O O . ILE A 1 107 ? 9.523 7.459 -9.983 1.00 73.94 107 ILE A O 1
ATOM 850 N N . GLN A 1 108 ? 7.296 7.401 -10.359 1.00 74.50 108 GLN A N 1
ATOM 851 C CA . GLN A 1 108 ? 7.142 5.959 -10.411 1.00 74.50 108 GLN A CA 1
ATOM 852 C C . GLN A 1 108 ? 7.237 5.519 -11.876 1.00 74.50 108 GLN A C 1
ATOM 854 O O . GLN A 1 108 ? 6.337 5.854 -12.645 1.00 74.50 108 GLN A O 1
ATOM 859 N N . PRO A 1 109 ? 8.288 4.797 -12.291 1.00 70.19 109 PRO A N 1
ATOM 860 C CA . PRO A 1 109 ? 8.343 4.223 -13.632 1.00 70.19 109 PRO A CA 1
ATOM 861 C C . PRO A 1 109 ? 7.249 3.159 -13.820 1.00 70.19 109 PRO A C 1
ATOM 863 O O . PRO A 1 109 ? 6.896 2.458 -12.871 1.00 70.19 109 PRO A O 1
ATOM 866 N N . ASP A 1 110 ? 6.741 3.021 -15.048 1.00 62.88 110 ASP A N 1
ATOM 867 C CA . ASP A 1 110 ? 5.722 2.011 -15.383 1.00 62.88 110 ASP A CA 1
ATOM 868 C C . ASP A 1 110 ? 6.300 0.587 -15.403 1.00 62.88 110 ASP A C 1
ATOM 870 O O . ASP A 1 110 ? 5.620 -0.379 -15.057 1.00 62.88 110 ASP A O 1
ATOM 874 N N . LYS A 1 111 ? 7.575 0.448 -15.791 1.00 63.91 111 LYS A N 1
ATOM 875 C CA . LYS A 1 111 ? 8.312 -0.818 -15.718 1.00 63.91 111 LYS A CA 1
ATOM 876 C C . LYS A 1 111 ? 9.071 -0.891 -14.392 1.00 63.91 111 LYS A C 1
ATOM 878 O O . LYS A 1 111 ? 9.917 -0.045 -14.112 1.00 63.91 111 LYS A O 1
ATOM 883 N N . ASN A 1 112 ? 8.811 -1.941 -13.614 1.00 53.78 112 ASN A N 1
ATOM 884 C CA . ASN A 1 112 ? 9.649 -2.312 -12.475 1.00 53.78 112 ASN A CA 1
ATOM 885 C C . ASN A 1 112 ? 10.920 -2.980 -13.006 1.00 53.78 112 ASN A C 1
ATOM 887 O O . ASN A 1 112 ? 10.922 -4.173 -13.305 1.00 53.78 112 ASN A O 1
ATOM 891 N N . TRP A 1 113 ? 11.998 -2.217 -13.158 1.00 55.56 113 TRP A N 1
ATOM 892 C CA . TRP A 1 113 ? 13.311 -2.801 -13.410 1.00 55.56 113 TRP A CA 1
ATOM 893 C C . TRP A 1 113 ? 13.800 -3.488 -12.137 1.00 55.56 113 TRP A C 1
ATOM 895 O O . TRP A 1 113 ? 13.682 -2.923 -11.050 1.00 55.56 113 TRP A O 1
ATOM 905 N N . LEU A 1 114 ? 14.318 -4.711 -12.279 1.00 38.44 114 LEU A N 1
ATOM 906 C CA . LEU A 1 114 ? 14.527 -5.705 -11.212 1.00 38.44 114 LEU A CA 1
ATOM 907 C C . LEU A 1 114 ? 15.354 -5.233 -9.997 1.00 38.44 114 LEU A C 1
ATOM 909 O O . LEU A 1 114 ? 15.349 -5.912 -8.980 1.00 38.44 114 LEU A O 1
ATOM 913 N N . ASN A 1 115 ? 15.992 -4.061 -10.059 1.00 45.53 115 ASN A N 1
ATOM 914 C CA . ASN A 1 115 ? 16.817 -3.490 -8.990 1.00 45.53 115 ASN A CA 1
ATOM 915 C C . ASN A 1 115 ? 16.452 -2.040 -8.614 1.00 45.53 115 ASN A C 1
ATOM 917 O O . ASN A 1 115 ? 17.265 -1.336 -8.017 1.00 45.53 115 ASN A O 1
ATOM 921 N N . GLN A 1 116 ? 15.275 -1.536 -8.997 1.00 51.69 116 GLN A N 1
ATOM 922 C CA . GLN A 1 116 ? 14.924 -0.135 -8.765 1.00 51.69 116 GLN A CA 1
ATOM 923 C C . GLN A 1 116 ? 14.121 0.053 -7.471 1.00 51.69 116 GLN A C 1
ATOM 925 O O . GLN A 1 116 ? 12.899 0.155 -7.488 1.00 51.69 116 GLN A O 1
ATOM 930 N N . THR A 1 117 ? 14.826 0.115 -6.341 1.00 47.78 117 THR A N 1
ATOM 931 C CA . THR A 1 117 ? 14.263 0.548 -5.048 1.00 47.78 117 THR A CA 1
ATOM 932 C C . THR A 1 117 ? 14.179 2.069 -4.926 1.00 47.78 117 THR A C 1
ATOM 934 O O . THR A 1 117 ? 13.400 2.581 -4.125 1.00 47.78 117 THR A O 1
ATOM 937 N N . ASP A 1 118 ? 14.955 2.794 -5.738 1.00 58.56 118 ASP A N 1
ATOM 938 C CA . ASP A 1 118 ? 15.121 4.236 -5.583 1.00 58.56 118 ASP A CA 1
ATOM 939 C C . ASP A 1 118 ? 14.148 5.032 -6.470 1.00 58.56 118 ASP A C 1
ATOM 941 O O . ASP A 1 118 ? 14.057 4.780 -7.683 1.00 58.56 118 ASP A O 1
ATOM 945 N N . PRO A 1 119 ? 13.449 6.036 -5.906 1.00 65.25 119 PRO A N 1
ATOM 946 C CA . PRO A 1 119 ? 12.559 6.901 -6.667 1.00 65.25 119 PRO A CA 1
ATOM 947 C C . PRO A 1 119 ? 13.345 7.713 -7.703 1.00 65.25 119 PRO A C 1
ATOM 949 O O . PRO A 1 119 ? 14.409 8.265 -7.416 1.00 65.25 119 PRO A O 1
ATOM 952 N N . ILE A 1 120 ? 12.806 7.832 -8.919 1.00 75.88 120 ILE A N 1
ATOM 953 C CA . ILE A 1 120 ? 13.408 8.673 -9.960 1.00 75.88 120 ILE A CA 1
ATOM 954 C C . ILE A 1 120 ? 13.064 10.123 -9.651 1.00 75.88 120 ILE A C 1
ATOM 956 O O . ILE A 1 120 ? 11.889 10.471 -9.581 1.00 75.88 120 ILE A O 1
ATOM 960 N N . ILE A 1 121 ? 14.073 10.975 -9.495 1.00 78.38 121 ILE A N 1
ATOM 961 C CA . ILE A 1 121 ? 13.870 12.383 -9.146 1.00 78.38 121 ILE A CA 1
ATOM 962 C C . ILE A 1 121 ? 13.771 13.232 -10.416 1.00 78.38 121 ILE A C 1
ATOM 964 O O . ILE A 1 121 ? 14.459 12.981 -11.406 1.00 78.38 121 ILE A O 1
ATOM 968 N N . PHE A 1 122 ? 12.946 14.272 -10.393 1.00 79.88 122 PHE A N 1
ATOM 969 C CA . PHE A 1 122 ? 12.969 15.334 -11.395 1.00 79.88 122 PHE A CA 1
ATOM 970 C C . PHE A 1 122 ? 13.024 16.709 -10.748 1.00 79.88 122 PHE A C 1
ATOM 972 O O . PHE A 1 122 ? 12.648 16.888 -9.593 1.00 79.88 122 PHE A O 1
ATOM 979 N N . PHE A 1 123 ? 13.453 17.688 -11.534 1.00 81.12 123 PHE A N 1
ATOM 980 C CA . PHE A 1 123 ? 13.532 19.087 -11.139 1.00 81.12 123 PHE A CA 1
ATOM 981 C C . PHE A 1 123 ? 12.769 19.948 -12.144 1.00 81.12 123 PHE A C 1
ATOM 983 O O . PHE A 1 123 ? 12.458 19.508 -13.251 1.00 81.12 123 PHE A O 1
ATOM 990 N N . ARG A 1 124 ? 12.509 21.211 -11.803 1.00 76.19 124 ARG A N 1
ATOM 991 C CA . ARG A 1 124 ? 11.900 22.189 -12.723 1.00 76.19 124 ARG A CA 1
ATOM 992 C C . ARG A 1 124 ? 12.586 22.237 -14.095 1.00 76.19 124 ARG A C 1
ATOM 994 O O . ARG A 1 124 ? 11.916 22.279 -15.120 1.00 76.19 124 ARG A O 1
ATOM 1001 N N . ASN A 1 125 ? 13.917 22.180 -14.122 1.00 76.69 125 ASN A N 1
ATOM 1002 C CA . ASN A 1 125 ? 14.708 22.201 -15.358 1.00 76.69 125 ASN A CA 1
ATOM 1003 C C . ASN A 1 125 ? 14.658 20.883 -16.161 1.00 76.69 125 ASN A C 1
ATOM 1005 O O . ASN A 1 125 ? 15.211 20.811 -17.257 1.00 76.69 125 ASN A O 1
ATOM 1009 N N . SER A 1 126 ? 13.990 19.845 -15.649 1.00 78.50 126 SER A N 1
ATOM 1010 C CA . SER A 1 126 ? 13.717 18.615 -16.394 1.00 78.50 126 SER A CA 1
ATOM 1011 C C . SER A 1 126 ? 12.641 18.814 -17.468 1.00 78.50 126 SER A C 1
ATOM 1013 O O . SER A 1 126 ? 12.529 17.970 -18.360 1.00 78.50 126 SER A O 1
ATOM 1015 N N . PHE A 1 127 ? 11.870 19.904 -17.409 1.00 72.06 127 PHE A N 1
ATOM 1016 C CA . PHE A 1 127 ? 10.828 20.254 -18.374 1.00 72.06 127 PHE A CA 1
ATOM 1017 C C . PHE A 1 127 ? 11.345 21.258 -19.408 1.00 72.06 127 PHE A C 1
ATOM 1019 O O . PHE A 1 127 ? 12.107 22.167 -19.089 1.00 72.06 127 PHE A O 1
ATOM 1026 N N . LYS A 1 128 ? 10.877 21.128 -20.654 1.00 74.75 128 LYS A N 1
ATOM 1027 C CA . LYS A 1 128 ? 10.996 22.208 -21.645 1.00 74.75 128 LYS A CA 1
ATOM 1028 C C . LYS A 1 128 ? 9.984 23.305 -21.325 1.00 74.75 128 LYS A C 1
ATOM 1030 O O . LYS A 1 128 ? 8.903 22.992 -20.841 1.00 74.75 128 LYS A O 1
ATOM 1035 N N . GLU A 1 129 ? 10.299 24.551 -21.660 1.00 69.12 129 GLU A N 1
ATOM 1036 C CA . GLU A 1 129 ? 9.512 25.746 -21.312 1.00 69.12 129 GLU A CA 1
ATOM 1037 C C . GLU A 1 129 ? 8.013 25.626 -21.651 1.00 69.12 129 GLU A C 1
ATOM 1039 O O . GLU A 1 129 ? 7.161 25.812 -20.788 1.00 69.12 129 GLU A O 1
ATOM 1044 N N . GLN A 1 130 ? 7.672 25.165 -22.858 1.00 68.25 130 GLN A N 1
ATOM 1045 C CA . GLN A 1 130 ? 6.276 24.941 -23.270 1.00 68.25 130 GLN A CA 1
ATOM 1046 C C . GLN A 1 130 ? 5.552 23.864 -22.439 1.00 68.25 130 GLN A C 1
ATOM 1048 O O . GLN A 1 130 ? 4.366 23.989 -22.142 1.00 68.25 130 GLN A O 1
ATOM 1053 N N . THR A 1 131 ? 6.253 22.788 -22.065 1.00 65.25 131 THR A N 1
ATOM 1054 C CA . THR A 1 131 ? 5.705 21.723 -21.207 1.00 65.25 131 THR A CA 1
ATOM 1055 C C . THR A 1 131 ? 5.592 22.193 -19.759 1.00 65.25 131 THR A C 1
ATOM 1057 O O . THR A 1 131 ? 4.658 21.817 -19.058 1.00 65.25 131 THR A O 1
ATOM 1060 N N . LEU A 1 132 ? 6.544 23.017 -19.321 1.00 67.56 132 LEU A N 1
ATOM 1061 C CA . LEU A 1 132 ? 6.605 23.581 -17.983 1.00 67.56 132 LEU A CA 1
ATOM 1062 C C . LEU A 1 132 ? 5.402 24.488 -17.714 1.00 67.56 132 LEU A C 1
ATOM 1064 O O . LEU A 1 132 ? 4.780 24.338 -16.670 1.00 67.56 132 LEU A O 1
ATOM 1068 N N . HIS A 1 133 ? 5.034 25.356 -18.661 1.00 66.56 133 HIS A N 1
ATOM 1069 C CA . HIS A 1 133 ? 3.835 26.194 -18.542 1.00 66.56 133 HIS A CA 1
ATOM 1070 C C . HIS A 1 133 ? 2.566 25.356 -18.360 1.00 66.56 133 HIS A C 1
ATOM 1072 O O . HIS A 1 133 ? 1.874 25.514 -17.362 1.00 66.56 133 HIS A O 1
ATOM 1078 N N . LYS A 1 134 ? 2.333 24.366 -19.233 1.00 66.81 134 LYS A N 1
ATOM 1079 C CA . LYS A 1 134 ? 1.174 23.458 -19.123 1.00 66.81 134 LYS A CA 1
ATOM 1080 C C . LYS A 1 134 ? 1.128 22.706 -17.793 1.00 66.81 134 LYS A C 1
ATOM 1082 O O . LYS A 1 134 ? 0.058 22.500 -17.229 1.00 66.81 134 LYS A O 1
ATOM 1087 N N . PHE A 1 135 ? 2.289 22.276 -17.306 1.00 67.69 135 PHE A N 1
ATOM 1088 C CA . PHE A 1 135 ? 2.405 21.596 -16.023 1.00 67.69 135 PHE A CA 1
ATOM 1089 C C . PHE A 1 135 ? 2.074 22.532 -14.852 1.00 67.69 135 PHE A C 1
ATOM 1091 O O . PHE A 1 135 ? 1.321 22.146 -13.963 1.00 67.69 135 PHE A O 1
ATOM 1098 N N . ILE A 1 136 ? 2.592 23.765 -14.867 1.00 66.88 136 ILE A N 1
ATOM 1099 C CA . ILE A 1 136 ? 2.306 24.782 -13.846 1.00 66.88 136 ILE A CA 1
ATOM 1100 C C . ILE A 1 136 ? 0.817 25.150 -13.848 1.00 66.88 136 ILE A C 1
ATOM 1102 O O . ILE A 1 136 ? 0.209 25.154 -12.780 1.00 66.88 136 ILE A O 1
ATOM 1106 N N . ASP A 1 137 ? 0.223 25.387 -15.020 1.00 64.31 137 ASP A N 1
ATOM 1107 C CA . ASP A 1 137 ? -1.193 25.749 -15.163 1.00 64.31 137 ASP A CA 1
ATOM 1108 C C . ASP A 1 137 ? -2.117 24.652 -14.618 1.00 64.31 137 ASP A C 1
ATOM 1110 O O . ASP A 1 137 ? -3.058 24.929 -13.872 1.00 64.31 137 ASP A O 1
ATOM 1114 N N . PHE A 1 138 ? -1.817 23.385 -14.922 1.00 60.84 138 PHE A N 1
ATOM 1115 C CA . PHE A 1 138 ? -2.579 22.250 -14.400 1.00 60.84 138 PHE A CA 1
ATOM 1116 C C . PHE A 1 138 ? -2.447 22.117 -12.882 1.00 60.84 138 PHE A C 1
ATOM 1118 O O . PHE A 1 138 ? -3.440 21.894 -12.182 1.00 60.84 138 PHE A O 1
ATOM 1125 N N . CYS A 1 139 ? -1.223 22.246 -12.359 1.00 60.12 139 CYS A N 1
ATOM 1126 C CA . CYS A 1 139 ? -1.003 22.243 -10.920 1.00 60.12 139 CYS A CA 1
ATOM 1127 C C . CYS A 1 139 ? -1.831 23.367 -10.276 1.00 60.12 139 CYS A C 1
ATOM 1129 O O . CYS A 1 139 ? -2.580 23.095 -9.344 1.00 60.12 139 CYS A O 1
ATOM 1131 N N . GLY A 1 140 ? -1.805 24.582 -10.842 1.00 52.59 140 GLY A N 1
ATOM 1132 C CA . GLY A 1 140 ? -2.612 25.738 -10.429 1.00 52.59 140 GLY A CA 1
ATOM 1133 C C . GLY A 1 140 ? -4.122 25.478 -10.383 1.00 52.59 140 GLY A C 1
ATOM 1134 O O . GLY A 1 140 ? -4.776 25.841 -9.407 1.00 52.59 140 GLY A O 1
ATOM 1135 N N . GLN A 1 141 ? -4.682 24.792 -11.382 1.00 46.22 141 GLN A N 1
ATOM 1136 C CA . GLN A 1 141 ? -6.100 24.402 -11.381 1.00 46.22 141 GLN A CA 1
ATOM 1137 C C . GLN A 1 141 ? -6.427 23.362 -10.298 1.00 46.22 141 GLN A C 1
ATOM 1139 O O . GLN A 1 141 ? -7.469 23.460 -9.653 1.00 46.22 141 GLN A O 1
ATOM 1144 N N . SER A 1 142 ? -5.518 22.418 -10.035 1.00 41.06 142 SER A N 1
ATOM 1145 C CA . SER A 1 142 ? -5.664 21.439 -8.944 1.00 41.06 142 SER A CA 1
ATOM 1146 C C . SER A 1 142 ? -5.501 22.061 -7.544 1.00 41.06 142 SER A C 1
ATOM 1148 O O . SER A 1 142 ? -5.968 21.485 -6.565 1.00 41.06 142 SER A O 1
ATOM 1150 N N . PHE A 1 143 ? -4.875 23.240 -7.438 1.00 42.03 143 PHE A N 1
ATOM 1151 C CA . PHE A 1 143 ? -4.704 23.993 -6.187 1.00 42.03 143 PHE A CA 1
ATOM 1152 C C . PHE A 1 143 ? -5.902 24.881 -5.812 1.00 42.03 143 PHE A C 1
ATOM 1154 O O . PHE A 1 143 ? -6.006 25.303 -4.662 1.00 42.03 143 PHE A O 1
ATOM 1161 N N . ASN A 1 144 ? -6.820 25.156 -6.745 1.00 33.78 144 ASN A N 1
ATOM 1162 C CA . ASN A 1 144 ? -7.933 26.094 -6.540 1.00 33.78 144 ASN A CA 1
ATOM 1163 C C . ASN A 1 144 ? -9.149 25.514 -5.790 1.00 33.78 144 ASN A C 1
ATOM 1165 O O . ASN A 1 144 ? -10.159 26.195 -5.630 1.00 33.78 144 ASN A O 1
ATOM 1169 N N . GLN A 1 145 ? -9.052 24.298 -5.247 1.00 34.44 145 GLN A N 1
ATOM 1170 C CA . GLN A 1 145 ? -9.948 23.850 -4.177 1.00 34.44 145 GLN A CA 1
ATOM 1171 C C . GLN A 1 145 ? -9.348 24.254 -2.820 1.00 34.44 145 GLN A C 1
ATOM 1173 O O . GLN A 1 145 ? -8.757 23.435 -2.129 1.00 34.44 145 GLN A O 1
ATOM 1178 N N . ASN A 1 146 ? -9.461 25.549 -2.491 1.00 31.89 146 ASN A N 1
ATOM 1179 C CA . ASN A 1 146 ? -9.193 26.183 -1.190 1.00 31.89 146 ASN A CA 1
ATOM 1180 C C . ASN A 1 146 ? -8.086 25.553 -0.321 1.00 31.89 146 ASN A C 1
ATOM 1182 O O . ASN A 1 146 ? -8.396 24.743 0.548 1.00 31.89 146 ASN A O 1
ATOM 1186 N N . LEU A 1 147 ? -6.836 26.020 -0.474 1.00 28.41 147 LEU A N 1
ATOM 1187 C CA . LEU A 1 147 ? -5.840 26.200 0.605 1.00 28.41 147 LEU A CA 1
ATOM 1188 C C . LEU A 1 147 ? -4.569 26.894 0.051 1.00 28.41 147 LEU A C 1
ATOM 1190 O O . LEU A 1 147 ? -3.718 26.266 -0.571 1.00 28.41 147 LEU A O 1
ATOM 1194 N N . LEU A 1 148 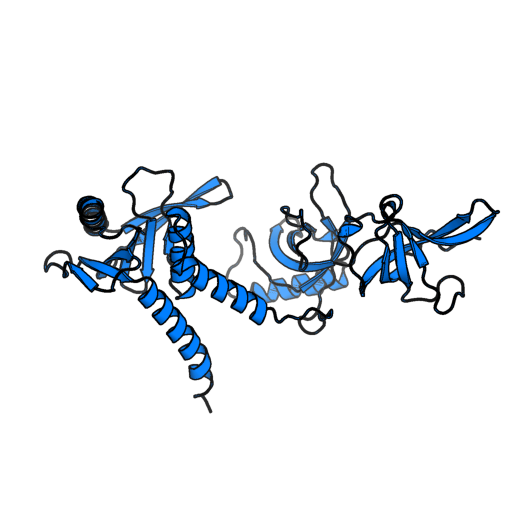? -4.415 28.194 0.319 1.00 25.47 148 LEU A N 1
ATOM 1195 C CA . LEU A 1 148 ? -3.138 28.932 0.250 1.00 25.47 148 LEU A CA 1
ATOM 1196 C C . LEU A 1 148 ? -2.492 28.974 1.657 1.00 25.47 148 LEU A C 1
ATOM 1198 O O . LEU A 1 148 ? -3.197 28.848 2.657 1.00 25.47 148 LEU A O 1
ATOM 1202 N N . PRO A 1 149 ? -1.194 29.299 1.794 1.00 34.66 149 PRO A N 1
ATOM 1203 C CA . PRO A 1 149 ? -0.015 28.534 1.425 1.00 34.66 149 PRO A CA 1
ATOM 1204 C C . PRO A 1 149 ? 0.681 28.030 2.709 1.00 34.66 149 PRO A C 1
ATOM 1206 O O . PRO A 1 149 ? 1.260 28.798 3.476 1.00 34.66 149 PRO A O 1
ATOM 1209 N N . LYS A 1 150 ? 0.656 26.723 2.962 1.00 28.73 150 LYS A N 1
ATOM 1210 C CA . LYS A 1 150 ? 1.524 26.076 3.957 1.00 28.73 150 LYS A CA 1
ATOM 1211 C C . LYS A 1 150 ? 2.237 24.949 3.239 1.00 28.73 150 LYS A C 1
ATOM 1213 O O . LYS A 1 150 ? 1.556 24.183 2.571 1.00 28.73 150 LYS A O 1
ATOM 1218 N N . PHE A 1 151 ? 3.570 24.912 3.342 1.00 30.09 151 PHE A N 1
ATOM 1219 C CA . PHE A 1 151 ? 4.463 23.829 2.904 1.00 30.09 151 PHE A CA 1
ATOM 1220 C C . PHE A 1 151 ? 3.705 22.571 2.467 1.00 30.09 151 PHE A C 1
ATOM 1222 O O . PHE A 1 151 ? 3.249 21.792 3.304 1.00 30.09 151 PHE A O 1
ATOM 1229 N N . ILE A 1 152 ? 3.524 22.407 1.157 1.00 34.66 152 ILE A N 1
ATOM 1230 C CA . ILE A 1 152 ? 2.826 21.241 0.632 1.00 34.66 152 ILE A CA 1
ATOM 1231 C C . ILE A 1 152 ? 3.874 20.149 0.468 1.00 34.66 152 ILE A C 1
ATOM 1233 O O . ILE A 1 152 ? 4.508 20.012 -0.578 1.00 34.66 152 ILE A O 1
ATOM 1237 N N . ASP A 1 153 ? 4.085 19.402 1.549 1.00 34.22 153 ASP A N 1
ATOM 1238 C CA . ASP A 1 153 ? 4.748 18.109 1.480 1.00 34.22 153 ASP A CA 1
ATOM 1239 C C . ASP A 1 153 ? 3.873 17.178 0.636 1.00 34.22 153 ASP A C 1
ATOM 1241 O O . ASP A 1 153 ? 2.844 16.673 1.082 1.00 34.22 153 ASP A O 1
ATOM 1245 N N . GLY A 1 154 ? 4.305 16.955 -0.601 1.00 38.50 154 GLY A N 1
ATOM 1246 C CA . GLY A 1 154 ? 3.930 15.789 -1.378 1.00 38.50 154 GLY A CA 1
ATOM 1247 C C . GLY A 1 154 ? 2.528 15.753 -1.915 1.00 38.50 154 GLY A C 1
ATOM 1248 O O . GLY A 1 154 ? 1.686 14.978 -1.465 1.00 38.50 154 GLY A O 1
ATOM 1249 N N . ILE A 1 155 ? 2.328 16.488 -2.999 1.00 37.12 155 ILE A N 1
ATOM 1250 C CA . ILE A 1 155 ? 1.161 16.273 -3.844 1.00 37.12 155 ILE A CA 1
ATOM 1251 C C . ILE A 1 155 ? 1.410 15.021 -4.663 1.00 37.12 155 ILE A C 1
ATOM 1253 O O . ILE A 1 155 ? 2.327 14.966 -5.489 1.00 37.12 155 ILE A O 1
ATOM 1257 N N . ARG A 1 156 ? 0.576 14.012 -4.433 1.00 40.53 156 ARG A N 1
ATOM 1258 C CA . ARG A 1 156 ? 0.515 12.850 -5.302 1.00 40.53 156 ARG A CA 1
ATOM 1259 C C . ARG A 1 156 ? -0.280 13.212 -6.541 1.00 40.53 156 ARG A C 1
ATOM 1261 O O . ARG A 1 156 ? -1.494 13.356 -6.465 1.00 40.53 156 ARG A O 1
ATOM 1268 N N . VAL A 1 157 ? 0.413 13.358 -7.665 1.00 49.53 157 VAL A N 1
ATOM 1269 C CA . VAL A 1 157 ? -0.226 13.663 -8.945 1.00 49.53 157 VAL A CA 1
ATOM 1270 C C . VAL A 1 157 ? 0.098 12.566 -9.936 1.00 49.53 157 VAL A C 1
ATOM 1272 O O . VAL A 1 157 ? 1.203 12.548 -10.457 1.00 49.53 157 VAL A O 1
ATOM 1275 N N . ASP A 1 158 ? -0.852 11.667 -10.199 1.00 49.94 158 ASP A N 1
ATOM 1276 C CA . ASP A 1 158 ? -0.690 10.528 -11.113 1.00 49.94 158 ASP A CA 1
ATOM 1277 C C . ASP A 1 158 ? -0.666 10.985 -12.597 1.00 49.94 158 ASP A C 1
ATOM 1279 O O . ASP A 1 158 ? -1.507 10.605 -13.409 1.00 49.94 158 ASP A O 1
ATOM 1283 N N . PHE A 1 159 ? 0.303 11.832 -12.962 1.00 61.19 159 PHE A N 1
ATOM 1284 C CA . PHE A 1 159 ? 0.532 12.289 -14.332 1.00 61.19 159 PHE A CA 1
ATOM 1285 C C . PHE A 1 159 ? 1.346 11.284 -15.126 1.00 61.19 159 PHE A C 1
ATOM 1287 O O . PHE A 1 159 ? 2.516 11.075 -14.807 1.00 61.19 159 PHE A O 1
ATOM 1294 N N . ALA A 1 160 ? 0.784 10.784 -16.222 1.00 58.03 160 ALA A N 1
ATOM 1295 C CA . ALA A 1 160 ? 1.551 10.048 -17.214 1.00 58.03 160 ALA A CA 1
ATOM 1296 C C . ALA A 1 160 ? 2.570 10.975 -17.892 1.00 58.03 160 ALA A C 1
ATOM 1298 O O . ALA A 1 160 ? 2.227 11.977 -18.530 1.00 58.03 160 ALA A O 1
ATOM 1299 N N . ILE A 1 161 ? 3.842 10.628 -17.756 1.00 65.94 161 ILE A N 1
ATOM 1300 C CA . ILE A 1 161 ? 4.948 11.359 -18.351 1.00 65.94 161 ILE A CA 1
ATOM 1301 C C . ILE A 1 161 ? 5.877 10.428 -19.111 1.00 65.94 161 ILE A C 1
ATOM 1303 O O . ILE A 1 161 ? 6.030 9.254 -18.785 1.00 65.94 161 ILE A O 1
ATOM 1307 N N . GLN A 1 162 ? 6.549 10.990 -20.108 1.00 67.75 162 GLN A N 1
ATOM 1308 C CA . GLN A 1 162 ? 7.655 10.357 -20.813 1.00 67.75 162 GLN A CA 1
ATOM 1309 C C . GLN A 1 162 ? 8.930 11.129 -20.541 1.00 67.75 162 GLN A C 1
ATOM 1311 O O . GLN A 1 162 ? 8.934 12.361 -20.574 1.00 67.75 162 GLN A O 1
ATOM 1316 N N . TYR A 1 163 ? 10.016 10.411 -20.296 1.00 68.81 163 TYR A N 1
ATOM 1317 C CA . TYR A 1 163 ? 11.288 11.015 -19.927 1.00 68.81 163 TYR A CA 1
ATOM 1318 C C . TYR A 1 163 ? 12.458 10.108 -20.302 1.00 68.81 163 TYR A C 1
ATOM 1320 O O . TYR A 1 163 ? 12.299 8.922 -20.588 1.00 68.81 163 TYR A O 1
ATOM 1328 N N . TRP A 1 164 ? 13.650 10.693 -20.284 1.00 67.25 164 TRP A N 1
ATOM 1329 C CA . TRP A 1 164 ? 14.912 9.975 -20.423 1.00 67.25 164 TRP A CA 1
ATOM 1330 C C . TRP A 1 164 ? 15.641 10.051 -19.083 1.00 67.25 164 TRP A C 1
ATOM 1332 O O . TRP A 1 164 ? 15.723 11.138 -18.502 1.00 67.25 164 TRP A O 1
ATOM 1342 N N . SER A 1 165 ? 16.168 8.939 -18.569 1.00 64.06 165 SER A N 1
ATOM 1343 C CA . SER A 1 165 ? 17.055 8.989 -17.399 1.00 64.06 165 SER A CA 1
ATOM 1344 C C . SER A 1 165 ? 18.469 9.266 -17.851 1.00 64.06 165 SER A C 1
ATOM 1346 O O . SER A 1 165 ? 18.931 8.741 -18.860 1.00 64.06 165 SER A O 1
ATOM 1348 N N . ASN A 1 166 ? 19.195 10.023 -17.040 1.00 59.00 166 ASN A N 1
ATOM 1349 C CA . ASN A 1 166 ? 20.644 9.921 -17.017 1.00 59.00 166 ASN A CA 1
ATOM 1350 C C . ASN A 1 166 ? 21.073 9.151 -15.764 1.00 59.00 166 ASN A C 1
ATOM 1352 O O . ASN A 1 166 ? 20.498 9.333 -14.688 1.00 59.00 166 ASN A O 1
ATOM 1356 N N . ALA A 1 167 ? 22.106 8.321 -15.906 1.00 50.12 167 ALA A N 1
ATOM 1357 C CA . ALA A 1 167 ? 22.737 7.648 -14.783 1.00 50.12 167 ALA A CA 1
ATOM 1358 C C . ALA A 1 167 ? 23.665 8.594 -13.991 1.00 50.12 167 ALA A C 1
ATOM 1360 O O . ALA A 1 167 ? 24.429 9.359 -14.577 1.00 50.12 167 ALA A O 1
ATOM 1361 N N . LYS A 1 168 ? 23.578 8.439 -12.661 1.00 49.38 168 LYS A N 1
ATOM 1362 C CA . LYS A 1 168 ? 24.506 8.784 -11.567 1.00 49.38 168 LYS A CA 1
ATOM 1363 C C . LYS A 1 168 ? 24.914 10.257 -11.408 1.00 49.38 168 LYS A C 1
ATOM 1365 O O . LYS A 1 168 ? 25.919 10.704 -11.949 1.00 49.38 168 LYS A O 1
ATOM 1370 N N . ASN A 1 169 ? 24.219 10.963 -10.512 1.00 44.28 169 ASN A N 1
ATOM 1371 C CA . ASN A 1 169 ? 24.917 11.927 -9.651 1.00 44.28 169 ASN A CA 1
ATOM 1372 C C . ASN A 1 169 ? 25.785 11.162 -8.630 1.00 44.28 169 ASN A C 1
ATOM 1374 O O . ASN A 1 169 ? 25.600 9.958 -8.444 1.00 44.28 169 ASN A O 1
ATOM 1378 N N . GLN A 1 170 ? 26.697 11.863 -7.948 1.00 43.88 170 GLN A N 1
ATOM 1379 C CA . GLN A 1 170 ? 27.620 11.313 -6.936 1.00 43.88 170 GLN A CA 1
ATOM 1380 C C . GLN A 1 170 ? 26.931 10.469 -5.834 1.00 43.88 170 GLN A C 1
ATOM 1382 O O . GLN A 1 170 ? 27.590 9.662 -5.191 1.00 43.88 170 GLN A O 1
ATOM 1387 N N . ASN A 1 171 ? 25.602 10.576 -5.692 1.00 45.81 171 ASN A N 1
ATOM 1388 C CA . ASN A 1 171 ? 24.778 9.879 -4.698 1.00 45.81 171 ASN A CA 1
ATOM 1389 C C . ASN A 1 171 ? 23.925 8.724 -5.275 1.00 45.81 171 ASN A C 1
ATOM 1391 O O . ASN A 1 171 ? 22.910 8.367 -4.688 1.00 45.81 171 ASN A O 1
ATOM 1395 N N . PHE A 1 172 ? 24.272 8.164 -6.441 1.00 50.84 172 PHE A N 1
ATOM 1396 C CA . PHE A 1 172 ? 23.592 7.011 -7.075 1.00 50.84 172 PHE A CA 1
ATOM 1397 C C . PHE A 1 172 ? 22.116 7.200 -7.492 1.00 50.84 172 PHE A C 1
ATOM 1399 O O . PHE A 1 172 ? 21.545 6.315 -8.123 1.00 50.84 172 PHE A O 1
ATOM 1406 N N . THR A 1 173 ? 21.510 8.367 -7.267 1.00 58.22 173 THR A N 1
ATOM 1407 C CA . THR A 1 173 ? 20.111 8.636 -7.635 1.00 58.22 173 THR A CA 1
ATOM 1408 C C . THR A 1 173 ? 19.931 8.907 -9.138 1.00 58.22 173 THR A C 1
ATOM 1410 O O . THR A 1 173 ? 20.694 9.671 -9.741 1.00 58.22 173 THR A O 1
ATOM 1413 N N . LYS A 1 174 ? 18.900 8.308 -9.758 1.00 69.31 174 LYS A N 1
ATOM 1414 C CA . LYS A 1 174 ? 18.516 8.548 -11.165 1.00 69.31 174 LYS A CA 1
ATOM 1415 C C . LYS A 1 174 ? 17.703 9.840 -11.296 1.00 69.31 174 LYS A C 1
ATOM 1417 O O . LYS A 1 174 ? 16.752 10.054 -10.545 1.00 69.31 174 LYS A O 1
ATOM 1422 N N . VAL A 1 175 ? 18.044 10.669 -12.287 1.00 71.31 175 VAL A N 1
ATOM 1423 C CA . VAL A 1 175 ? 17.350 11.939 -12.563 1.00 71.31 175 VAL A CA 1
ATOM 1424 C C . VAL A 1 175 ? 16.685 11.901 -13.939 1.00 71.31 175 VAL A C 1
ATOM 1426 O O . VAL A 1 175 ? 17.340 11.606 -14.945 1.00 71.31 175 VAL A O 1
ATOM 1429 N N . ALA A 1 176 ? 15.394 12.227 -13.990 1.00 74.94 176 ALA A N 1
ATOM 1430 C CA . ALA A 1 176 ? 14.626 12.349 -15.224 1.00 74.94 176 ALA A CA 1
ATOM 1431 C C . ALA A 1 176 ? 14.926 13.669 -15.950 1.00 74.94 176 ALA A C 1
ATOM 1433 O O . ALA A 1 176 ? 14.997 14.737 -15.335 1.00 74.94 176 ALA A O 1
ATOM 1434 N N . LYS A 1 177 ? 15.057 13.613 -17.279 1.00 73.56 177 LYS A N 1
ATOM 1435 C CA . LYS A 1 177 ? 15.246 14.774 -18.159 1.00 73.56 177 LYS A CA 1
ATOM 1436 C C . LYS A 1 177 ? 14.302 14.742 -19.358 1.00 73.56 177 LYS A C 1
ATOM 1438 O O . LYS A 1 177 ? 13.872 13.678 -19.803 1.00 73.56 177 LYS A O 1
ATOM 1443 N N . ASN A 1 178 ? 14.059 15.930 -19.918 1.00 69.81 178 ASN A N 1
ATOM 1444 C CA . ASN A 1 178 ? 13.196 16.168 -21.078 1.00 69.81 178 ASN A CA 1
ATOM 1445 C C . ASN A 1 178 ? 11.794 15.573 -20.898 1.00 69.81 178 ASN A C 1
ATOM 1447 O O . ASN A 1 178 ? 11.286 14.885 -21.785 1.00 69.81 178 ASN A O 1
ATOM 1451 N N . ILE A 1 179 ? 11.196 15.841 -19.739 1.00 74.69 179 ILE A N 1
ATOM 1452 C CA . ILE A 1 179 ? 9.863 15.364 -19.394 1.00 74.69 179 ILE A CA 1
ATOM 1453 C C . ILE A 1 179 ? 8.850 15.930 -20.393 1.00 74.69 179 ILE A C 1
ATOM 1455 O O . ILE A 1 179 ? 8.816 17.135 -20.665 1.00 74.69 179 ILE A O 1
ATOM 1459 N N . LYS A 1 180 ? 8.026 15.039 -20.941 1.00 75.75 180 LYS A N 1
ATOM 1460 C CA . LYS A 1 180 ? 6.860 15.357 -21.764 1.00 75.75 180 LYS A CA 1
ATOM 1461 C C . LYS A 1 180 ? 5.608 14.837 -21.071 1.00 75.75 180 LYS A C 1
ATOM 1463 O O . LYS A 1 180 ? 5.597 13.696 -20.615 1.00 75.75 180 LYS A O 1
ATOM 1468 N N . LEU A 1 181 ? 4.576 15.673 -21.022 1.00 67.75 181 LEU A N 1
ATOM 1469 C CA . LEU A 1 181 ? 3.240 15.269 -20.589 1.00 67.75 181 LEU A CA 1
ATOM 1470 C C . LEU A 1 181 ? 2.619 14.392 -21.678 1.00 67.75 181 LEU A C 1
ATOM 1472 O O . LEU A 1 181 ? 2.736 14.717 -22.863 1.00 67.75 181 LEU A O 1
ATOM 1476 N N . ILE A 1 182 ? 1.990 13.293 -21.279 1.00 67.88 182 ILE A N 1
ATOM 1477 C CA . ILE A 1 182 ? 1.268 12.398 -22.182 1.00 67.88 182 ILE A CA 1
ATOM 1478 C C . ILE A 1 182 ? -0.206 12.446 -21.791 1.00 67.88 182 ILE A C 1
ATOM 1480 O O . ILE A 1 182 ? -0.534 12.363 -20.607 1.00 67.88 182 ILE A O 1
ATOM 1484 N N . ASP A 1 183 ? -1.098 12.540 -22.776 1.00 54.62 183 ASP A N 1
ATOM 1485 C CA . ASP A 1 183 ? -2.513 12.278 -22.531 1.00 54.62 183 ASP A CA 1
ATOM 1486 C C . ASP A 1 183 ? -2.693 10.818 -22.115 1.00 54.62 183 ASP A C 1
ATOM 1488 O O . ASP A 1 183 ? -2.173 9.911 -22.766 1.00 54.62 183 ASP A O 1
ATOM 1492 N N . ALA A 1 184 ? -3.503 10.570 -21.084 1.00 47.06 184 ALA A N 1
ATOM 1493 C CA . ALA A 1 184 ? -3.787 9.225 -20.575 1.00 47.06 184 ALA A CA 1
ATOM 1494 C C . ALA A 1 184 ? -4.298 8.237 -21.655 1.00 47.06 184 ALA A C 1
ATOM 1496 O O . ALA A 1 184 ? -4.280 7.028 -21.443 1.00 47.06 184 ALA A O 1
ATOM 1497 N N . LYS A 1 185 ? -4.722 8.736 -22.828 1.00 39.66 185 LYS A N 1
ATOM 1498 C CA . LYS A 1 185 ? -5.167 7.947 -23.987 1.00 39.66 185 LYS A CA 1
ATOM 1499 C C . LYS A 1 185 ? -4.045 7.493 -24.939 1.00 39.66 185 LYS A C 1
ATOM 1501 O O . LYS A 1 185 ? -4.257 6.524 -25.656 1.00 39.66 185 LYS A O 1
ATOM 1506 N N . SER A 1 186 ? -2.871 8.138 -24.968 1.00 39.19 186 SER A N 1
ATOM 1507 C CA . SER A 1 186 ? -1.781 7.819 -25.921 1.00 39.19 186 SER A CA 1
ATOM 1508 C C . SER A 1 186 ? -0.619 7.010 -25.322 1.00 39.19 186 SER A C 1
ATOM 1510 O O . SER A 1 186 ? 0.325 6.664 -26.030 1.00 39.19 186 SER A O 1
ATOM 1512 N N . ALA A 1 187 ? -0.706 6.622 -24.046 1.00 40.56 187 ALA A N 1
ATOM 1513 C CA . ALA A 1 187 ? 0.263 5.762 -23.357 1.00 40.56 187 ALA A CA 1
ATOM 1514 C C . ALA A 1 187 ? 0.114 4.251 -23.673 1.00 40.56 187 ALA A C 1
ATOM 1516 O O . ALA A 1 187 ? 0.504 3.405 -22.873 1.00 40.56 187 ALA A O 1
ATOM 1517 N N . GLN A 1 188 ? -0.442 3.885 -24.833 1.00 34.97 188 GLN A N 1
ATOM 1518 C CA . GLN A 1 188 ? -0.534 2.488 -25.263 1.00 34.97 188 GLN A CA 1
ATOM 1519 C C . GLN A 1 188 ? 0.718 2.077 -26.054 1.00 34.97 188 GLN A C 1
ATOM 1521 O O . GLN A 1 188 ? 0.772 2.168 -27.278 1.00 34.97 188 GLN A O 1
ATOM 1526 N N . SER A 1 189 ? 1.737 1.587 -25.346 1.00 33.53 189 SER A N 1
ATOM 1527 C CA . SER A 1 189 ? 2.536 0.462 -25.849 1.00 33.53 189 SER A CA 1
ATOM 1528 C C . SER A 1 189 ? 1.717 -0.833 -25.660 1.00 33.53 189 SER A C 1
ATOM 1530 O O . SER A 1 189 ? 0.784 -0.835 -24.846 1.00 33.53 189 SER A O 1
ATOM 1532 N N . PRO A 1 190 ? 1.993 -1.934 -26.391 1.00 37.78 190 PRO A N 1
ATOM 1533 C CA . PRO A 1 190 ? 1.242 -3.185 -26.279 1.00 37.78 190 PRO A CA 1
ATOM 1534 C C . PRO A 1 190 ? 1.584 -3.896 -24.962 1.00 37.78 190 PRO A C 1
ATOM 1536 O O . PRO A 1 190 ? 2.317 -4.872 -24.913 1.00 37.78 190 PRO A O 1
ATOM 1539 N N . SER A 1 191 ? 1.088 -3.344 -23.862 1.00 40.88 191 SER A N 1
ATOM 1540 C CA . SER A 1 191 ? 0.948 -3.983 -22.556 1.00 40.88 191 SER A CA 1
ATOM 1541 C C . SER A 1 191 ? -0.077 -3.214 -21.720 1.00 40.88 191 SER A C 1
ATOM 1543 O O . SER A 1 191 ? 0.081 -3.015 -20.523 1.00 40.88 191 SER A O 1
ATOM 1545 N N . THR A 1 192 ? -1.194 -2.809 -22.328 1.00 37.34 192 THR A N 1
ATOM 1546 C CA . THR A 1 192 ? -2.421 -2.554 -21.564 1.00 37.34 192 THR A CA 1
ATOM 1547 C C . THR A 1 192 ? -3.043 -3.898 -21.187 1.00 37.34 192 THR A C 1
ATOM 1549 O O . THR A 1 192 ? -4.156 -4.241 -21.577 1.00 37.34 192 THR A O 1
ATOM 1552 N N . LEU A 1 193 ? -2.340 -4.661 -20.344 1.00 38.50 193 LEU A N 1
ATOM 1553 C CA . LEU A 1 193 ? -3.057 -5.419 -19.333 1.00 38.50 193 LEU A CA 1
ATOM 1554 C C . LEU A 1 193 ? -3.641 -4.332 -18.432 1.00 38.50 193 LEU A C 1
ATOM 1556 O O . LEU A 1 193 ? -2.925 -3.773 -17.608 1.00 38.50 193 LEU A O 1
ATOM 1560 N N . SER A 1 194 ? -4.873 -3.918 -18.752 1.00 43.19 194 SER A N 1
ATOM 1561 C CA . SER A 1 194 ? -5.606 -2.813 -18.129 1.00 43.19 194 SER A CA 1
ATOM 1562 C C . SER A 1 194 ? -5.173 -2.644 -16.673 1.00 43.19 194 SER A C 1
ATOM 1564 O O . SER A 1 194 ? -5.182 -3.618 -15.924 1.00 43.19 194 SER A O 1
ATOM 1566 N N . SER A 1 195 ? -4.766 -1.444 -16.259 1.00 53.53 195 SER A N 1
ATOM 1567 C CA . SER A 1 195 ? -4.394 -1.151 -14.865 1.00 53.53 195 SER A CA 1
ATOM 1568 C C . SER A 1 195 ? -5.436 -1.680 -13.869 1.00 53.53 195 SER A C 1
ATOM 1570 O O . SER A 1 195 ? -5.094 -2.097 -12.766 1.00 53.53 195 SER A O 1
ATOM 1572 N N . THR A 1 196 ? -6.696 -1.775 -14.300 1.00 54.12 196 THR A N 1
ATOM 1573 C CA . THR A 1 196 ? -7.788 -2.447 -13.599 1.00 54.12 196 THR A CA 1
ATOM 1574 C C . THR A 1 196 ? -7.578 -3.953 -13.425 1.00 54.12 196 THR A C 1
ATOM 1576 O O . THR A 1 196 ? -7.822 -4.451 -12.336 1.00 54.12 196 THR A O 1
ATOM 1579 N N . LYS A 1 197 ? -7.125 -4.688 -14.447 1.00 55.66 197 LYS A N 1
ATOM 1580 C CA . LYS A 1 197 ? -6.782 -6.116 -14.344 1.00 55.66 197 LYS A CA 1
ATOM 1581 C C . LYS A 1 197 ? -5.636 -6.334 -13.358 1.00 55.66 197 LYS A C 1
ATOM 1583 O O . LYS A 1 197 ? -5.792 -7.126 -12.448 1.00 55.66 197 LYS A O 1
ATOM 1588 N N . LEU A 1 198 ? -4.561 -5.547 -13.431 1.00 64.88 198 LEU A N 1
ATOM 1589 C CA . LEU A 1 198 ? -3.455 -5.660 -12.469 1.00 64.88 198 LEU A CA 1
ATOM 1590 C C . LEU A 1 198 ? -3.892 -5.359 -11.023 1.00 64.88 198 LEU A C 1
ATOM 1592 O O . LEU A 1 198 ? -3.445 -6.015 -10.086 1.00 64.88 198 LEU A O 1
ATOM 1596 N N . VAL A 1 199 ? -4.748 -4.353 -10.823 1.00 63.28 199 VAL A N 1
ATOM 1597 C CA . VAL A 1 199 ? -5.310 -4.038 -9.500 1.00 63.28 199 VAL A CA 1
ATOM 1598 C C . VAL A 1 199 ? -6.239 -5.154 -9.022 1.00 63.28 199 VAL A C 1
ATOM 1600 O O . VAL A 1 199 ? -6.138 -5.550 -7.865 1.00 63.28 199 VAL A O 1
ATOM 1603 N N . LYS A 1 200 ? -7.086 -5.699 -9.903 1.00 65.25 200 LYS A N 1
ATOM 1604 C CA . LYS A 1 200 ? -7.939 -6.857 -9.609 1.00 65.25 200 LYS A CA 1
ATOM 1605 C C . LYS A 1 200 ? -7.103 -8.070 -9.213 1.00 65.25 200 LYS A C 1
ATOM 1607 O O . LYS A 1 200 ? -7.337 -8.614 -8.146 1.00 65.25 200 LYS A O 1
ATOM 1612 N N . ASP A 1 201 ? -6.081 -8.412 -9.989 1.00 68.88 201 ASP A N 1
ATOM 1613 C CA . ASP A 1 201 ? -5.190 -9.542 -9.716 1.00 68.88 201 ASP A CA 1
ATOM 1614 C C . ASP A 1 201 ? -4.456 -9.358 -8.376 1.00 68.88 201 ASP A C 1
ATOM 1616 O O . ASP A 1 201 ? -4.257 -10.313 -7.635 1.00 68.88 201 ASP A O 1
ATOM 1620 N N . LYS A 1 202 ? -4.085 -8.124 -8.005 1.00 72.88 202 LYS A N 1
ATOM 1621 C CA . LYS A 1 202 ? -3.499 -7.832 -6.683 1.00 72.88 202 LYS A CA 1
ATOM 1622 C C . LYS A 1 202 ? -4.497 -7.982 -5.539 1.00 72.88 202 LYS A C 1
ATOM 1624 O O . LYS A 1 202 ? -4.102 -8.434 -4.471 1.00 72.88 202 LYS A O 1
ATOM 1629 N N . ILE A 1 203 ? -5.747 -7.569 -5.742 1.00 73.88 203 ILE A N 1
ATOM 1630 C CA . ILE A 1 203 ? -6.811 -7.722 -4.744 1.00 73.88 203 ILE A CA 1
ATOM 1631 C C . ILE A 1 203 ? -7.144 -9.205 -4.573 1.00 73.88 203 ILE A C 1
ATOM 1633 O O . ILE A 1 203 ? -7.169 -9.667 -3.443 1.00 73.88 203 ILE A O 1
ATOM 1637 N N . ILE A 1 204 ? -7.308 -9.953 -5.667 1.00 74.56 204 ILE A N 1
ATOM 1638 C CA . ILE A 1 204 ? -7.545 -11.404 -5.644 1.00 74.56 204 ILE A CA 1
ATOM 1639 C C . ILE A 1 204 ? -6.406 -12.103 -4.901 1.00 74.56 204 ILE A C 1
ATOM 1641 O O . ILE A 1 204 ? -6.647 -12.754 -3.896 1.00 74.56 204 ILE A O 1
ATOM 1645 N N . ASN A 1 205 ? -5.152 -11.834 -5.280 1.00 77.25 205 ASN A N 1
ATOM 1646 C CA . ASN A 1 205 ? -3.992 -12.395 -4.586 1.00 77.25 205 ASN A CA 1
ATOM 1647 C C . ASN A 1 205 ? -3.934 -12.024 -3.090 1.00 77.25 205 ASN A C 1
ATOM 1649 O O . ASN A 1 205 ? -3.378 -12.775 -2.294 1.00 77.25 205 ASN A O 1
ATOM 1653 N N . LEU A 1 206 ? -4.438 -10.850 -2.691 1.00 82.62 206 LEU A N 1
ATOM 1654 C CA . LEU A 1 206 ? -4.517 -10.463 -1.281 1.00 82.62 206 LEU A CA 1
ATOM 1655 C C . LEU A 1 206 ? -5.559 -11.298 -0.533 1.00 82.62 206 LEU A C 1
ATOM 1657 O O . LEU A 1 206 ? -5.273 -11.738 0.579 1.00 82.62 206 LEU A O 1
ATOM 1661 N N . LEU A 1 207 ? -6.734 -11.496 -1.135 1.00 81.31 207 LEU A N 1
ATOM 1662 C CA . LEU A 1 207 ? -7.810 -12.310 -0.571 1.00 81.31 207 LEU A CA 1
ATOM 1663 C C . LEU A 1 207 ? -7.368 -13.774 -0.460 1.00 81.31 207 LEU A C 1
ATOM 1665 O O . LEU A 1 207 ? -7.407 -14.323 0.631 1.00 81.31 207 LEU A O 1
ATOM 1669 N N . ASP A 1 208 ? -6.792 -14.353 -1.513 1.00 81.88 208 ASP A N 1
ATOM 1670 C CA . ASP A 1 208 ? -6.294 -15.736 -1.481 1.00 81.88 208 ASP A CA 1
ATOM 1671 C C . ASP A 1 208 ? -5.234 -15.931 -0.382 1.00 81.88 208 ASP A C 1
ATOM 1673 O O . ASP A 1 208 ? -5.226 -16.921 0.351 1.00 81.88 208 ASP A O 1
ATOM 1677 N N . ARG A 1 209 ? -4.333 -14.951 -0.212 1.00 82.62 209 ARG A N 1
ATOM 1678 C CA . ARG A 1 209 ? -3.287 -15.010 0.820 1.00 82.62 209 ARG A CA 1
ATOM 1679 C C . ARG A 1 209 ? -3.839 -14.937 2.238 1.00 82.62 209 ARG A C 1
ATOM 1681 O O . ARG A 1 209 ? -3.266 -15.571 3.124 1.00 82.62 209 ARG A O 1
ATOM 1688 N N . ILE A 1 210 ? -4.909 -14.178 2.480 1.00 83.56 210 ILE A N 1
ATOM 1689 C CA . ILE A 1 210 ? -5.448 -13.998 3.836 1.00 83.56 210 ILE A CA 1
ATOM 1690 C C . ILE A 1 210 ? -6.033 -15.298 4.396 1.00 83.56 210 ILE A C 1
ATOM 1692 O O . ILE A 1 210 ? -5.951 -15.547 5.603 1.00 83.56 210 ILE A O 1
ATOM 1696 N N . GLU A 1 211 ? -6.543 -16.162 3.522 1.00 80.38 211 GLU A N 1
ATOM 1697 C CA . GLU A 1 211 ? -7.105 -17.463 3.882 1.00 80.38 211 GLU A CA 1
ATOM 1698 C C . GLU A 1 211 ? -6.021 -18.478 4.255 1.00 80.38 211 GLU A C 1
ATOM 1700 O O . GLU A 1 211 ? -6.201 -19.254 5.192 1.00 80.38 211 GLU A O 1
ATOM 1705 N N . ILE A 1 212 ? -4.859 -18.431 3.593 1.00 84.94 212 ILE A N 1
ATOM 1706 C CA . ILE A 1 212 ? -3.811 -19.457 3.744 1.00 84.94 212 ILE A CA 1
ATOM 1707 C C . ILE A 1 212 ? -2.636 -19.045 4.639 1.00 84.94 212 ILE A C 1
ATOM 1709 O O . ILE A 1 212 ? -1.866 -19.903 5.072 1.00 84.94 212 ILE A O 1
ATOM 1713 N N . VAL A 1 213 ? -2.460 -17.751 4.929 1.00 87.12 213 VAL A N 1
ATOM 1714 C CA . VAL A 1 213 ? -1.296 -17.257 5.682 1.00 87.12 213 VAL A CA 1
ATOM 1715 C C . VAL A 1 213 ? -1.190 -17.904 7.070 1.00 87.12 213 VAL A C 1
ATOM 1717 O O . VAL A 1 213 ? -2.158 -17.978 7.823 1.00 87.12 213 VAL A O 1
ATOM 1720 N N . SER A 1 214 ? -0.008 -18.387 7.440 1.00 87.00 214 SER A N 1
ATOM 1721 C CA . SER A 1 214 ? 0.248 -18.971 8.766 1.00 87.00 214 SER A CA 1
ATOM 1722 C C . SER A 1 214 ? 1.041 -18.039 9.682 1.00 87.00 214 SER A C 1
ATOM 1724 O O . SER A 1 214 ? 1.077 -18.248 10.893 1.00 87.00 214 SER A O 1
ATOM 1726 N N . ASN A 1 215 ? 1.658 -16.996 9.118 1.00 83.62 215 ASN A N 1
ATOM 1727 C CA . ASN A 1 215 ? 2.406 -15.991 9.860 1.00 83.62 215 ASN A CA 1
ATOM 1728 C C . ASN A 1 215 ? 1.447 -14.946 10.474 1.00 83.62 215 ASN A C 1
ATOM 1730 O O . ASN A 1 215 ? 0.779 -14.231 9.724 1.00 83.62 215 ASN A O 1
ATOM 1734 N N . PRO A 1 216 ? 1.395 -14.798 11.814 1.00 81.94 216 PRO A N 1
ATOM 1735 C CA . PRO A 1 216 ? 0.495 -13.845 12.468 1.00 81.94 216 PRO A CA 1
ATOM 1736 C C . PRO A 1 216 ? 0.743 -12.373 12.103 1.00 81.94 216 PRO A C 1
ATOM 1738 O O . PRO A 1 216 ? -0.215 -11.619 11.967 1.00 81.94 216 PRO A O 1
ATOM 1741 N N . LEU A 1 217 ? 2.002 -11.966 11.901 1.00 83.81 217 LEU A N 1
ATOM 1742 C CA . LEU A 1 217 ? 2.344 -10.582 11.539 1.00 83.81 217 LEU A CA 1
ATOM 1743 C C . LEU A 1 217 ? 1.898 -10.255 10.113 1.00 83.81 217 LEU A C 1
ATOM 1745 O O . LEU A 1 217 ? 1.405 -9.167 9.827 1.00 83.81 217 LEU A O 1
ATOM 1749 N N . GLU A 1 218 ? 2.056 -11.218 9.208 1.00 84.44 218 GLU A N 1
ATOM 1750 C CA . GLU A 1 218 ? 1.577 -11.077 7.837 1.00 84.44 218 GLU A CA 1
ATOM 1751 C C . GLU A 1 218 ? 0.043 -11.063 7.792 1.00 84.44 218 GLU A C 1
ATOM 1753 O O . GLU A 1 218 ? -0.541 -10.266 7.061 1.00 84.44 218 GLU A O 1
ATOM 1758 N N . PHE A 1 219 ? -0.619 -11.882 8.615 1.00 84.94 219 PHE A N 1
ATOM 1759 C CA . PHE A 1 219 ? -2.073 -11.857 8.761 1.00 84.94 219 PHE A CA 1
ATOM 1760 C C . PHE A 1 219 ? -2.576 -10.484 9.232 1.00 84.94 219 PHE A C 1
ATOM 1762 O O . PHE A 1 219 ? -3.479 -9.930 8.611 1.00 84.94 219 PHE A O 1
ATOM 1769 N N . GLU A 1 220 ? -1.944 -9.883 10.243 1.00 86.06 220 GLU A N 1
ATOM 1770 C CA . GLU A 1 220 ? -2.232 -8.514 10.700 1.00 86.06 220 GLU A CA 1
ATOM 1771 C C . GLU A 1 220 ? -2.107 -7.484 9.556 1.00 86.06 220 GLU A C 1
ATOM 1773 O O . GLU A 1 220 ? -2.973 -6.621 9.363 1.00 86.06 220 GLU A O 1
ATOM 1778 N N . ASP A 1 221 ? -1.041 -7.584 8.754 1.00 85.12 221 ASP A N 1
ATOM 1779 C CA . ASP A 1 221 ? -0.807 -6.698 7.612 1.00 85.12 221 ASP A CA 1
ATOM 1780 C C . ASP A 1 221 ? -1.880 -6.834 6.520 1.00 85.12 221 ASP A C 1
ATOM 1782 O O . ASP A 1 221 ? -2.351 -5.822 5.974 1.00 85.12 221 ASP A O 1
ATOM 1786 N N . LEU A 1 222 ? -2.300 -8.066 6.230 1.00 83.81 222 LEU A N 1
ATOM 1787 C CA . LEU A 1 222 ? -3.352 -8.371 5.262 1.00 83.81 222 LEU A CA 1
ATOM 1788 C C . LEU A 1 222 ? -4.728 -7.901 5.757 1.00 83.81 222 LEU A C 1
ATOM 1790 O O . LEU A 1 222 ? -5.434 -7.218 5.011 1.00 83.81 222 LEU A O 1
ATOM 1794 N N . VAL A 1 223 ? -5.077 -8.166 7.021 1.00 87.69 223 VAL A N 1
ATOM 1795 C CA . VAL A 1 223 ? -6.339 -7.727 7.644 1.00 87.69 223 VAL A CA 1
ATOM 1796 C C . VAL A 1 223 ? -6.444 -6.206 7.652 1.00 87.69 223 VAL A C 1
ATOM 1798 O O . VAL A 1 223 ? -7.465 -5.653 7.245 1.00 87.69 223 VAL A O 1
ATOM 1801 N N . PHE A 1 224 ? -5.380 -5.497 8.036 1.00 87.94 224 PHE A N 1
ATOM 1802 C CA . PHE A 1 224 ? -5.369 -4.035 7.976 1.00 87.94 224 PHE A CA 1
ATOM 1803 C C . PHE A 1 224 ? -5.640 -3.516 6.561 1.00 87.94 224 PHE A C 1
ATOM 1805 O O . PHE A 1 224 ? -6.387 -2.551 6.370 1.00 87.94 224 PHE A O 1
ATOM 1812 N N . THR A 1 225 ? -5.040 -4.157 5.557 1.00 84.81 225 THR A N 1
ATOM 1813 C CA . THR A 1 225 ? -5.251 -3.778 4.160 1.00 84.81 225 THR A CA 1
ATOM 1814 C C . THR A 1 225 ? -6.697 -4.040 3.737 1.00 84.81 225 THR A C 1
ATOM 1816 O O . THR A 1 225 ? -7.308 -3.161 3.128 1.00 84.81 225 THR A O 1
ATOM 1819 N N . LEU A 1 226 ? -7.286 -5.174 4.130 1.00 86.00 226 LEU A N 1
ATOM 1820 C CA . LEU A 1 226 ? -8.697 -5.484 3.886 1.00 86.00 226 LEU A CA 1
ATOM 1821 C C . LEU A 1 226 ? -9.639 -4.459 4.541 1.00 86.00 226 LEU A C 1
ATOM 1823 O O . LEU A 1 226 ? -10.532 -3.938 3.876 1.00 86.00 226 LEU A O 1
ATOM 1827 N N . LEU A 1 227 ? -9.409 -4.086 5.804 1.00 85.44 227 LEU A N 1
ATOM 1828 C CA . LEU A 1 227 ? -10.205 -3.063 6.499 1.00 85.44 227 LEU A CA 1
ATOM 1829 C C . LEU A 1 227 ? -10.162 -1.713 5.762 1.00 85.44 227 LEU A C 1
ATOM 1831 O O . LEU A 1 227 ? -11.186 -1.035 5.622 1.00 85.44 227 LEU A O 1
ATOM 1835 N N . ARG A 1 228 ? -8.999 -1.339 5.211 1.00 85.31 228 ARG A N 1
ATOM 1836 C CA . ARG A 1 228 ? -8.880 -0.152 4.350 1.00 85.31 228 ARG A CA 1
ATOM 1837 C C . ARG A 1 228 ? -9.655 -0.295 3.045 1.00 85.31 228 ARG A C 1
ATOM 1839 O O . ARG A 1 228 ? -10.310 0.665 2.645 1.00 85.31 228 ARG A O 1
ATOM 1846 N N . LEU A 1 229 ? -9.602 -1.459 2.397 1.00 82.19 229 LEU A N 1
ATOM 1847 C CA . LEU A 1 229 ? -10.333 -1.735 1.152 1.00 82.19 229 LEU A CA 1
ATOM 1848 C C . LEU A 1 229 ? -11.854 -1.703 1.350 1.00 82.19 229 LEU A C 1
ATOM 1850 O O . LEU A 1 229 ? -12.572 -1.187 0.498 1.00 82.19 229 LEU A O 1
ATOM 1854 N N . ILE A 1 230 ? -12.341 -2.140 2.513 1.00 83.81 230 ILE A N 1
ATOM 1855 C CA . ILE A 1 230 ? -13.745 -1.995 2.925 1.00 83.81 230 ILE A CA 1
ATOM 1856 C C . ILE A 1 230 ? -14.141 -0.510 3.063 1.00 83.81 230 ILE A C 1
ATOM 1858 O O . ILE A 1 230 ? -15.326 -0.182 3.091 1.00 83.81 230 ILE A O 1
ATOM 1862 N N . GLY A 1 231 ? -13.190 0.424 3.118 1.00 78.81 231 GLY A N 1
ATOM 1863 C CA . GLY A 1 231 ? -13.444 1.863 3.216 1.00 78.81 231 GLY A CA 1
ATOM 1864 C C . GLY A 1 231 ? -13.352 2.410 4.640 1.00 78.81 231 GLY A C 1
ATOM 1865 O O . GLY A 1 231 ? -13.849 3.505 4.916 1.00 78.81 231 GLY A O 1
ATOM 1866 N N . ILE A 1 232 ? -12.715 1.679 5.560 1.00 82.19 232 ILE A N 1
ATOM 1867 C CA . ILE A 1 232 ? -12.383 2.190 6.892 1.00 82.19 232 ILE A CA 1
ATOM 1868 C C . ILE A 1 232 ? -11.150 3.089 6.758 1.00 82.19 232 ILE A C 1
ATOM 1870 O O . ILE A 1 232 ? -10.005 2.673 6.907 1.00 82.19 232 ILE A O 1
ATOM 1874 N N . ASN A 1 233 ? -11.393 4.359 6.434 1.00 74.88 233 ASN A N 1
ATOM 1875 C CA . ASN A 1 233 ? -10.328 5.313 6.104 1.00 74.88 233 ASN A CA 1
ATOM 1876 C C . ASN A 1 233 ? -9.592 5.871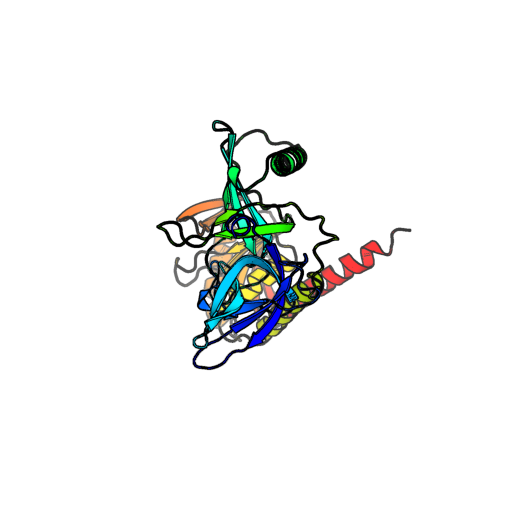 7.334 1.00 74.88 233 ASN A C 1
ATOM 1878 O O . ASN A 1 233 ? -8.481 6.386 7.211 1.00 74.88 233 ASN A O 1
ATOM 1882 N N . LYS A 1 234 ? -10.207 5.800 8.521 1.00 82.62 234 LYS A N 1
ATOM 1883 C CA . LYS A 1 234 ? -9.618 6.248 9.793 1.00 82.62 234 LYS A CA 1
ATOM 1884 C C . LYS A 1 234 ? -9.188 5.039 10.625 1.00 82.62 234 LYS A C 1
ATOM 1886 O O . LYS A 1 234 ? -9.715 4.843 11.713 1.00 82.62 234 LYS A O 1
ATOM 1891 N N . ILE A 1 235 ? -8.272 4.239 10.086 1.00 83.56 235 ILE A N 1
ATOM 1892 C CA . ILE A 1 235 ? -7.635 3.094 10.750 1.00 83.56 235 ILE A CA 1
ATOM 1893 C C . ILE A 1 235 ? -6.153 3.383 10.977 1.00 83.56 235 ILE A C 1
ATOM 1895 O O . ILE A 1 235 ? -5.507 4.004 10.131 1.00 83.56 235 ILE A O 1
ATOM 1899 N N . TYR A 1 236 ? -5.633 2.938 12.114 1.00 83.75 236 TYR A N 1
ATOM 1900 C CA . TYR A 1 236 ? -4.261 3.170 12.548 1.00 83.75 236 TYR A CA 1
ATOM 1901 C C . TYR A 1 236 ? -3.733 1.915 13.232 1.00 83.75 236 TYR A C 1
ATOM 1903 O O . TYR A 1 236 ? -4.453 1.300 14.021 1.00 83.75 236 TYR A O 1
ATOM 1911 N N . LYS A 1 237 ? -2.481 1.563 12.945 1.00 82.81 237 LYS A N 1
ATOM 1912 C CA . LYS A 1 237 ? -1.784 0.476 13.636 1.00 82.81 237 LYS A CA 1
ATOM 1913 C C . LYS A 1 237 ? -1.088 1.004 14.878 1.00 82.81 237 LYS A C 1
ATOM 1915 O O . LYS A 1 237 ? -0.584 2.129 14.869 1.00 82.81 237 LYS A O 1
ATOM 1920 N N . TYR A 1 238 ? -1.027 0.186 15.919 1.00 79.31 238 TYR A N 1
ATOM 1921 C CA . TYR A 1 238 ? -0.102 0.439 17.015 1.00 79.31 238 TYR A CA 1
ATOM 1922 C C . TYR A 1 238 ? 1.325 0.068 16.601 1.00 79.31 238 TYR A C 1
ATOM 1924 O O . TYR A 1 238 ? 1.551 -0.732 15.692 1.00 79.31 238 TYR A O 1
ATOM 1932 N N . ASN A 1 239 ? 2.314 0.694 17.241 1.00 70.12 239 ASN A N 1
ATOM 1933 C CA . ASN A 1 239 ? 3.708 0.378 16.966 1.00 70.12 239 ASN A CA 1
ATOM 1934 C C . ASN A 1 239 ? 4.029 -1.025 17.506 1.00 70.12 239 ASN A C 1
ATOM 1936 O O . ASN A 1 239 ? 3.847 -1.300 18.690 1.00 70.12 239 ASN A O 1
ATOM 1940 N N . ARG A 1 240 ? 4.564 -1.900 16.651 1.00 70.06 240 ARG A N 1
ATOM 1941 C CA . ARG A 1 240 ? 4.970 -3.265 17.028 1.00 70.06 240 ARG A CA 1
ATOM 1942 C C . ARG A 1 240 ? 6.073 -3.298 18.091 1.00 70.06 240 ARG A C 1
ATOM 1944 O O . ARG A 1 240 ? 6.220 -4.291 18.791 1.00 70.06 240 ARG A O 1
ATOM 1951 N N . ASN A 1 241 ? 6.826 -2.207 18.233 1.00 63.62 241 ASN A N 1
ATOM 1952 C CA . ASN A 1 241 ? 7.928 -2.092 19.188 1.00 63.62 241 ASN A CA 1
ATOM 1953 C C . ASN A 1 241 ? 7.461 -1.763 20.618 1.00 63.62 241 ASN A C 1
ATOM 1955 O O . ASN A 1 241 ? 8.269 -1.805 21.544 1.00 63.62 241 ASN A O 1
ATOM 1959 N N . THR A 1 242 ? 6.182 -1.429 20.822 1.00 55.72 242 THR A N 1
ATOM 1960 C CA . THR A 1 242 ? 5.621 -1.173 22.156 1.00 55.72 242 THR A CA 1
ATOM 1961 C C . THR A 1 242 ? 4.918 -2.419 22.697 1.00 55.72 242 THR A C 1
ATOM 1963 O O . THR A 1 242 ? 3.747 -2.625 22.406 1.00 55.72 242 THR A O 1
ATOM 1966 N N . SER A 1 243 ? 5.655 -3.203 23.495 1.00 46.06 243 SER A N 1
ATOM 1967 C CA . SER A 1 243 ? 5.215 -4.231 24.467 1.00 46.06 243 SER A CA 1
ATOM 1968 C C . SER A 1 243 ? 4.249 -5.337 24.002 1.00 46.06 243 SER A C 1
ATOM 1970 O O . SER A 1 243 ? 3.218 -5.106 23.377 1.00 46.06 243 SER A O 1
ATOM 1972 N N . SER A 1 244 ? 4.509 -6.570 24.444 1.00 49.62 244 SER A N 1
ATOM 1973 C CA . SER A 1 244 ? 3.568 -7.690 24.349 1.00 49.62 244 SER A CA 1
ATOM 1974 C C . SER A 1 244 ? 2.246 -7.368 25.068 1.00 49.62 244 SER A C 1
ATOM 1976 O O . SER A 1 244 ? 2.235 -7.038 26.251 1.00 49.62 244 SER A O 1
ATOM 1978 N N . GLY A 1 245 ? 1.114 -7.464 24.359 1.00 59.94 245 GLY A N 1
ATOM 1979 C CA . GLY A 1 245 ? -0.223 -7.199 24.918 1.00 59.94 245 GLY A CA 1
ATOM 1980 C C . GLY A 1 245 ? -0.951 -5.975 24.361 1.00 59.94 245 GLY A C 1
ATOM 1981 O O . GLY A 1 245 ? -2.115 -5.767 24.703 1.00 59.94 245 GLY A O 1
ATOM 1982 N N . THR A 1 246 ? -0.303 -5.194 23.499 1.00 74.56 246 THR A N 1
ATOM 1983 C CA . THR A 1 246 ? -0.940 -4.109 22.742 1.00 74.56 246 THR A CA 1
ATOM 1984 C C . THR A 1 246 ? -1.830 -4.695 21.642 1.00 74.56 246 THR A C 1
ATOM 1986 O O . THR A 1 246 ? -1.505 -5.741 21.089 1.00 74.56 246 THR A O 1
ATOM 1989 N N . ALA A 1 247 ? -2.975 -4.066 21.369 1.00 84.12 247 ALA A N 1
ATOM 1990 C CA . ALA A 1 247 ? -3.803 -4.415 20.214 1.00 84.12 247 ALA A CA 1
ATOM 1991 C C . ALA A 1 247 ? -3.049 -4.138 18.905 1.00 84.12 247 ALA A C 1
ATOM 1993 O O . ALA A 1 247 ? -2.125 -3.324 18.885 1.00 84.12 247 ALA A O 1
ATOM 1994 N N . ASP A 1 248 ? -3.498 -4.724 17.801 1.00 86.12 248 ASP A N 1
ATOM 1995 C CA . ASP A 1 248 ? -2.895 -4.471 16.487 1.00 86.12 248 ASP A CA 1
ATOM 1996 C C . ASP A 1 248 ? -3.208 -3.063 15.978 1.00 86.12 248 ASP A C 1
ATOM 1998 O O . ASP A 1 248 ? -2.385 -2.397 15.341 1.00 86.12 248 ASP A O 1
ATOM 2002 N N . GLY A 1 249 ? -4.405 -2.565 16.282 1.00 88.19 249 GLY A N 1
ATOM 2003 C CA . GLY A 1 249 ? -4.774 -1.219 15.897 1.00 88.19 249 GLY A CA 1
ATOM 2004 C C . GLY A 1 249 ? -6.124 -0.761 16.408 1.00 88.19 249 GLY A C 1
ATOM 2005 O O . GLY A 1 249 ? -6.805 -1.396 17.213 1.00 88.19 249 GLY A O 1
ATOM 2006 N N . VAL A 1 250 ? -6.509 0.406 15.915 1.00 88.44 250 VAL A N 1
ATOM 2007 C CA . VAL A 1 250 ? -7.783 1.039 16.227 1.00 88.44 250 VAL A CA 1
ATOM 2008 C C . VAL A 1 250 ? -8.301 1.756 14.992 1.00 88.44 250 VAL A C 1
ATOM 2010 O O . VAL A 1 250 ? -7.540 2.327 14.203 1.00 88.44 250 VAL A O 1
ATOM 2013 N N . PHE A 1 251 ? -9.616 1.749 14.816 1.00 88.12 251 PHE A N 1
ATOM 2014 C CA . PHE A 1 251 ? -10.259 2.538 13.783 1.00 88.12 251 PHE A CA 1
ATOM 2015 C C . PHE A 1 251 ? -11.514 3.248 14.265 1.00 88.12 251 PHE A C 1
ATOM 2017 O O . PHE A 1 251 ? -12.137 2.884 15.260 1.00 88.12 251 PHE A O 1
ATOM 2024 N N . LYS A 1 252 ? -11.895 4.276 13.505 1.00 83.81 252 LYS A N 1
ATOM 2025 C CA . LYS A 1 252 ? -13.150 5.001 13.672 1.00 83.81 252 LYS A CA 1
ATOM 2026 C C . LYS A 1 252 ? -13.975 4.936 12.394 1.00 83.81 252 LYS A C 1
ATOM 2028 O O . LYS A 1 252 ? -13.486 5.277 11.316 1.00 83.81 252 LYS A O 1
ATOM 2033 N N . SER A 1 253 ? -15.243 4.570 12.528 1.00 81.50 253 SER A N 1
ATOM 2034 C CA . SER A 1 253 ? -16.221 4.575 11.439 1.00 81.50 253 SER A CA 1
ATOM 2035 C C . SER A 1 253 ? -17.504 5.252 11.918 1.00 81.50 253 SER A C 1
ATOM 2037 O O . SER A 1 253 ? -18.210 4.730 12.774 1.00 81.50 253 SER A O 1
ATOM 2039 N N . GLY A 1 254 ? -17.785 6.463 11.428 1.00 79.69 254 GLY A N 1
ATOM 2040 C CA . GLY A 1 254 ? -18.912 7.266 11.919 1.00 79.69 254 GLY A CA 1
ATOM 2041 C C . GLY A 1 254 ? -18.848 7.506 13.437 1.00 79.69 254 GLY A C 1
ATOM 2042 O O . GLY A 1 254 ? -17.861 8.056 13.938 1.00 79.69 254 GLY A O 1
ATOM 2043 N N . ASN A 1 255 ? -19.899 7.082 14.150 1.00 82.12 255 ASN A N 1
ATOM 2044 C CA . ASN A 1 255 ? -20.025 7.155 15.614 1.00 82.12 255 ASN A CA 1
ATOM 2045 C C . ASN A 1 255 ? -19.563 5.867 16.332 1.00 82.12 255 ASN A C 1
ATOM 2047 O O . ASN A 1 255 ? -19.966 5.621 17.463 1.00 82.12 255 ASN A O 1
ATOM 2051 N N . LEU A 1 256 ? -18.762 5.022 15.675 1.00 84.81 256 LEU A N 1
ATOM 2052 C CA . LEU A 1 256 ? -18.194 3.801 16.245 1.00 84.81 256 LEU A CA 1
ATOM 2053 C C . LEU A 1 256 ? -16.668 3.914 16.333 1.00 84.81 256 LEU A C 1
ATOM 2055 O O . LEU A 1 256 ? -16.011 4.243 15.339 1.00 84.81 256 LEU A O 1
ATOM 2059 N N . SER A 1 257 ? -16.118 3.609 17.507 1.00 87.50 257 SER A N 1
ATOM 2060 C CA . SER A 1 257 ? -14.687 3.360 17.712 1.00 87.50 257 SER A CA 1
ATOM 2061 C C . SER A 1 257 ? -14.447 1.886 17.980 1.00 87.50 257 SER A C 1
ATOM 2063 O O . SER A 1 257 ? -15.137 1.295 18.808 1.00 87.50 257 SER A O 1
ATOM 2065 N N . VAL A 1 258 ? -13.438 1.322 17.324 1.00 90.06 258 VAL A N 1
ATOM 2066 C CA . VAL A 1 258 ? -13.094 -0.093 17.454 1.00 90.06 258 VAL A CA 1
ATOM 2067 C C . VAL A 1 258 ? -11.613 -0.252 17.736 1.00 90.06 258 VAL A C 1
ATOM 2069 O O . VAL A 1 258 ? -10.797 0.194 16.930 1.00 90.06 258 VAL A O 1
ATOM 2072 N N . ILE A 1 259 ? -11.269 -0.916 18.840 1.00 91.25 259 ILE A N 1
ATOM 2073 C CA . ILE A 1 259 ? -9.942 -1.524 19.009 1.00 91.25 259 ILE A CA 1
ATOM 2074 C C . ILE A 1 259 ? -10.015 -2.916 18.393 1.00 91.25 259 ILE A C 1
ATOM 2076 O O . ILE A 1 259 ? -10.918 -3.681 18.736 1.00 91.25 259 ILE A O 1
ATOM 2080 N N . TYR A 1 260 ? -9.099 -3.232 17.481 1.00 93.56 260 TYR A N 1
ATOM 2081 C CA . TYR A 1 260 ? -9.066 -4.535 16.831 1.00 93.56 260 TYR A CA 1
ATOM 2082 C C . TYR A 1 260 ? -7.735 -5.239 17.064 1.00 93.56 260 TYR A C 1
ATOM 2084 O O . TYR A 1 260 ? -6.679 -4.611 17.174 1.00 93.56 260 TYR A O 1
ATOM 2092 N N . ASP A 1 261 ? -7.814 -6.557 17.113 1.00 92.88 261 ASP A N 1
ATOM 2093 C CA . ASP A 1 261 ? -6.677 -7.443 17.272 1.00 92.88 261 ASP A CA 1
ATOM 2094 C C . ASP A 1 261 ? -6.939 -8.735 16.485 1.00 92.88 261 ASP A C 1
ATOM 2096 O O . ASP A 1 261 ? -8.054 -9.258 16.476 1.00 92.88 261 ASP A O 1
ATOM 2100 N N . CYS A 1 262 ? -5.930 -9.205 15.766 1.00 91.88 262 CYS A N 1
ATOM 2101 C CA . CYS A 1 262 ? -5.990 -10.310 14.830 1.00 91.88 262 CYS A CA 1
ATOM 2102 C C . CYS A 1 262 ? -5.307 -11.527 15.446 1.00 91.88 262 CYS A C 1
ATOM 2104 O O . CYS A 1 262 ? -4.209 -11.459 16.004 1.00 91.88 262 CYS A O 1
ATOM 2106 N N . THR A 1 263 ? -5.912 -12.699 15.288 1.00 89.50 263 THR A N 1
ATOM 2107 C CA . THR A 1 263 ? -5.271 -13.934 15.727 1.00 89.50 263 THR A CA 1
ATOM 2108 C C . THR A 1 263 ? -5.593 -15.106 14.817 1.00 89.50 263 THR A C 1
ATOM 2110 O O . THR A 1 263 ? -6.736 -15.351 14.442 1.00 89.50 263 THR A O 1
ATOM 2113 N N . LEU A 1 264 ? -4.543 -15.857 14.483 1.00 88.19 264 LEU A N 1
ATOM 2114 C CA . LEU A 1 264 ? -4.644 -17.144 13.795 1.00 88.19 264 LEU A CA 1
ATOM 2115 C C . LEU A 1 264 ? -4.878 -18.307 14.772 1.00 88.19 264 LEU A C 1
ATOM 2117 O O . LEU A 1 264 ? -5.064 -19.444 14.345 1.00 88.19 264 LEU A O 1
ATOM 2121 N N . ARG A 1 265 ? -4.833 -18.055 16.087 1.00 85.06 265 ARG A N 1
ATOM 2122 C CA . ARG A 1 265 ? -4.965 -19.101 17.101 1.00 85.06 265 ARG A CA 1
ATOM 2123 C C . ARG A 1 265 ? -6.433 -19.466 17.286 1.00 85.06 265 ARG A C 1
ATOM 2125 O O . ARG A 1 265 ? -7.258 -18.599 17.539 1.00 85.06 265 ARG A O 1
ATOM 2132 N N . ASN A 1 266 ? -6.742 -20.755 17.249 1.00 80.44 266 ASN A N 1
ATOM 2133 C CA . ASN A 1 266 ? -8.063 -21.270 17.586 1.00 80.44 266 ASN A CA 1
ATOM 2134 C C . ASN A 1 266 ? -7.902 -22.486 18.518 1.00 80.44 266 ASN A C 1
ATOM 2136 O O . ASN A 1 266 ? -7.165 -23.403 18.151 1.00 80.44 266 ASN A O 1
ATOM 2140 N N . PRO A 1 267 ? -8.517 -22.510 19.717 1.00 82.25 267 PRO A N 1
ATOM 2141 C CA . PRO A 1 267 ? -9.274 -21.433 20.368 1.00 82.25 267 PRO A CA 1
ATOM 2142 C C . PRO A 1 267 ? -8.372 -20.289 20.868 1.00 82.25 267 PRO A C 1
ATOM 2144 O O . PRO A 1 267 ? -7.307 -20.522 21.441 1.00 82.25 267 PRO A O 1
ATOM 2147 N N . TYR A 1 268 ? -8.800 -19.036 20.680 1.00 84.69 268 TYR A N 1
ATOM 2148 C CA . TYR A 1 268 ? -8.030 -17.852 21.103 1.00 84.69 268 TYR A CA 1
ATOM 2149 C C . TYR A 1 268 ? -8.334 -17.387 22.534 1.00 84.69 268 TYR A C 1
ATOM 2151 O O . TYR A 1 268 ? -7.453 -16.819 23.183 1.00 84.69 268 TYR A O 1
ATOM 2159 N N . ARG A 1 269 ? -9.555 -17.634 23.036 1.00 81.75 269 ARG A N 1
ATOM 2160 C CA . ARG A 1 269 ? -10.069 -17.124 24.325 1.00 81.75 269 ARG A CA 1
ATOM 2161 C C . ARG A 1 269 ? -9.088 -17.268 25.500 1.00 81.75 269 ARG A C 1
ATOM 2163 O O . ARG A 1 269 ? -8.723 -16.239 26.065 1.00 81.75 269 ARG A O 1
ATOM 2170 N N . PRO A 1 270 ? -8.533 -18.469 25.783 1.00 82.62 270 PRO A N 1
ATOM 2171 C CA . PRO A 1 270 ? -7.651 -18.675 26.939 1.00 82.62 270 PRO A CA 1
ATOM 2172 C C . PRO A 1 270 ? -6.404 -17.778 26.968 1.00 82.62 270 PRO A C 1
ATOM 2174 O O . PRO A 1 270 ? -5.769 -17.624 28.005 1.00 82.62 270 PRO A O 1
ATOM 2177 N N . HIS A 1 271 ? -6.031 -17.192 25.828 1.00 80.56 271 HIS A N 1
ATOM 2178 C CA . HIS A 1 271 ? -4.850 -16.341 25.681 1.00 80.56 271 HIS A CA 1
ATOM 2179 C C . HIS A 1 271 ? -5.192 -14.864 25.477 1.00 80.56 271 HIS A C 1
ATOM 2181 O O . HIS A 1 271 ? -4.313 -14.014 25.609 1.00 80.56 271 HIS A O 1
ATOM 2187 N N . LYS A 1 272 ? -6.450 -14.560 25.141 1.00 86.00 272 LYS A N 1
ATOM 2188 C CA . LYS A 1 272 ? -6.921 -13.220 24.781 1.00 86.00 272 LYS A CA 1
ATOM 2189 C C . LYS A 1 272 ? -7.814 -12.598 25.851 1.00 86.00 272 LYS A C 1
ATOM 2191 O O . LYS A 1 272 ? -7.935 -11.382 25.841 1.00 86.00 272 LYS A O 1
ATOM 2196 N N . ASP A 1 273 ? -8.365 -13.352 26.803 1.00 87.19 273 ASP A N 1
ATOM 2197 C CA . ASP A 1 273 ? -9.277 -12.810 27.830 1.00 87.19 273 ASP A CA 1
ATOM 2198 C C . ASP A 1 273 ? -8.668 -11.628 28.608 1.00 87.19 273 ASP A C 1
ATOM 2200 O O . ASP A 1 273 ? -9.276 -10.561 28.723 1.00 87.19 273 ASP A O 1
ATOM 2204 N N . GLN A 1 274 ? -7.414 -11.757 29.055 1.00 87.25 274 GLN A N 1
ATOM 2205 C CA . GLN A 1 274 ? -6.711 -10.663 29.736 1.00 87.25 274 GLN A CA 1
ATOM 2206 C C . GLN A 1 274 ? -6.456 -9.460 28.809 1.00 87.25 274 GLN A C 1
ATOM 2208 O O . GLN A 1 274 ? -6.476 -8.312 29.254 1.00 87.25 274 GLN A O 1
ATOM 2213 N N . GLN A 1 275 ? -6.227 -9.708 27.518 1.00 87.94 275 GLN A N 1
ATOM 2214 C CA . GLN A 1 275 ? -6.019 -8.657 26.520 1.00 87.94 275 GLN A CA 1
ATOM 2215 C C . GLN A 1 275 ? -7.331 -7.918 26.221 1.00 87.94 275 GLN A C 1
ATOM 2217 O O . GLN A 1 275 ? -7.360 -6.691 26.270 1.00 87.94 275 GLN A O 1
ATOM 2222 N N . ILE A 1 276 ? -8.437 -8.645 26.044 1.00 89.06 276 ILE A N 1
ATOM 2223 C CA . ILE A 1 276 ? -9.790 -8.097 25.880 1.00 89.06 276 ILE A CA 1
ATOM 2224 C C . ILE A 1 276 ? -10.149 -7.212 27.075 1.00 89.06 276 ILE A C 1
ATOM 2226 O O . ILE A 1 276 ? -10.603 -6.081 26.890 1.00 89.06 276 ILE A O 1
ATOM 2230 N N . PHE A 1 277 ? -9.886 -7.675 28.300 1.00 87.81 277 PHE A N 1
ATOM 2231 C CA . PHE A 1 277 ? -10.102 -6.875 29.505 1.00 87.81 277 PHE A CA 1
ATOM 2232 C C . PHE A 1 277 ? -9.329 -5.546 29.462 1.00 87.81 277 PHE A C 1
ATOM 2234 O O . PHE A 1 277 ? -9.888 -4.484 29.759 1.00 87.81 277 PHE A O 1
ATOM 2241 N N . ASN A 1 278 ? -8.066 -5.582 29.031 1.00 87.56 278 ASN A N 1
ATOM 2242 C CA . ASN A 1 278 ? -7.238 -4.386 28.890 1.00 87.56 278 ASN A CA 1
ATOM 2243 C C . ASN A 1 278 ? -7.778 -3.438 27.805 1.00 87.56 278 ASN A C 1
ATOM 2245 O O . ASN A 1 278 ? -7.851 -2.230 28.041 1.00 87.56 278 ASN A O 1
ATOM 2249 N N . TYR A 1 279 ? -8.228 -3.961 26.660 1.00 88.94 279 TYR A N 1
ATOM 2250 C CA . TYR A 1 279 ? -8.817 -3.157 25.581 1.00 88.94 279 TYR A CA 1
ATOM 2251 C C . TYR A 1 279 ? -10.117 -2.482 26.020 1.00 88.94 279 TYR A C 1
ATOM 2253 O O . TYR A 1 279 ? -10.312 -1.288 25.779 1.00 88.94 279 TYR A O 1
ATOM 2261 N N . LYS A 1 280 ? -10.982 -3.199 26.750 1.00 87.75 280 LYS A N 1
ATOM 2262 C CA . LYS A 1 280 ? -12.189 -2.616 27.353 1.00 87.75 280 LYS A CA 1
ATOM 2263 C C . LYS A 1 280 ? -11.829 -1.497 28.323 1.00 87.75 280 LYS A C 1
ATOM 2265 O O . LYS A 1 280 ? -12.412 -0.419 28.251 1.00 87.75 280 LYS A O 1
ATOM 2270 N N . LYS A 1 281 ? -10.846 -1.714 29.205 1.00 84.25 281 LYS A N 1
ATOM 2271 C CA . LYS A 1 281 ? -10.375 -0.677 30.136 1.00 84.25 281 LYS A CA 1
ATOM 2272 C C . LYS A 1 281 ? -9.880 0.558 29.384 1.00 84.25 281 LYS A C 1
ATOM 2274 O O . LYS A 1 281 ? -10.279 1.660 29.743 1.00 84.25 281 LYS A O 1
ATOM 2279 N N . GLN A 1 282 ? -9.099 0.373 28.320 1.00 82.88 282 GLN A N 1
ATOM 2280 C CA . GLN A 1 282 ? -8.614 1.462 27.473 1.00 82.88 282 GLN A CA 1
ATOM 2281 C C . GLN A 1 282 ? -9.771 2.243 26.836 1.00 82.88 282 GLN A C 1
ATOM 2283 O O . GLN A 1 282 ? -9.786 3.470 26.908 1.00 82.88 282 GLN A O 1
ATOM 2288 N N . LEU A 1 283 ? -10.771 1.552 26.279 1.00 82.44 283 LEU A N 1
ATOM 2289 C CA . LEU A 1 283 ? -11.965 2.182 25.711 1.00 82.44 283 LEU A CA 1
ATOM 2290 C C . LEU A 1 283 ? -12.816 2.908 26.758 1.00 82.44 283 LEU A C 1
ATOM 2292 O O . LEU A 1 283 ? -13.415 3.924 26.418 1.00 82.44 283 LEU A O 1
ATOM 2296 N N . ARG A 1 284 ? -12.871 2.426 28.006 1.00 78.31 284 ARG A N 1
ATOM 2297 C CA . ARG A 1 284 ? -13.575 3.087 29.122 1.00 78.31 284 ARG A CA 1
ATOM 2298 C C . ARG A 1 284 ? -12.868 4.363 29.563 1.00 78.31 284 ARG A C 1
ATOM 2300 O O . ARG A 1 284 ? -13.495 5.414 29.634 1.00 78.31 284 ARG A O 1
ATOM 2307 N N . SER A 1 285 ? -11.568 4.267 29.849 1.00 67.31 285 SER A N 1
ATOM 2308 C CA . SER A 1 285 ? -10.778 5.364 30.422 1.00 67.31 285 SER A CA 1
ATOM 2309 C C . SER A 1 285 ? -10.473 6.480 29.424 1.00 67.31 285 SER A C 1
ATOM 2311 O O . SER A 1 285 ? -10.180 7.604 29.821 1.00 67.31 285 SER A O 1
ATOM 2313 N N . ALA A 1 286 ? -10.510 6.180 28.126 1.00 61.53 286 ALA A N 1
ATOM 2314 C CA . ALA A 1 286 ? -10.191 7.133 27.077 1.00 61.53 286 ALA A CA 1
ATOM 2315 C C . ALA A 1 286 ? -11.415 7.982 26.692 1.00 61.53 286 ALA A C 1
ATOM 2317 O O . ALA A 1 286 ? -12.278 7.538 25.931 1.00 61.53 286 ALA A O 1
ATOM 2318 N N . SER A 1 287 ? -11.440 9.248 27.127 1.00 60.09 287 SER A N 1
ATOM 2319 C CA . SER A 1 287 ? -12.238 10.300 26.469 1.00 60.09 287 SER A CA 1
ATOM 2320 C C . SER A 1 287 ? -11.748 10.554 25.038 1.00 60.09 287 SER A C 1
ATOM 2322 O O . SER A 1 287 ? -12.507 10.965 24.159 1.00 60.09 287 SER A O 1
ATOM 2324 N N .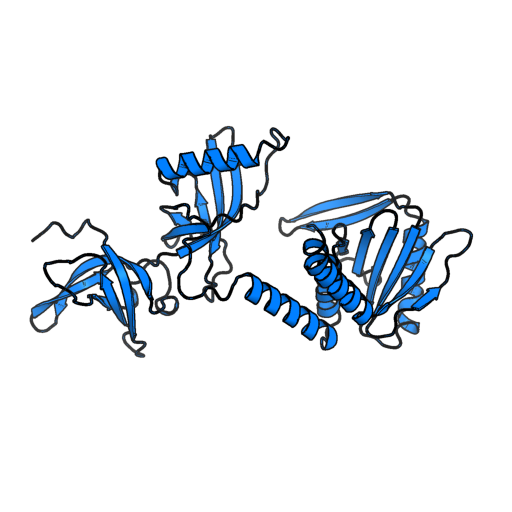 SER A 1 288 ? -10.473 10.249 24.786 1.00 58.00 288 SER A N 1
ATOM 2325 C CA . SER A 1 288 ? -9.866 10.243 23.467 1.00 58.00 288 SER A CA 1
ATOM 2326 C C . SER A 1 288 ? -8.794 9.161 23.345 1.00 58.00 288 SER A C 1
ATOM 2328 O O . SER A 1 288 ? -8.086 8.867 24.306 1.00 58.00 288 SER A O 1
ATOM 2330 N N . ILE A 1 289 ? -8.687 8.547 22.167 1.00 65.25 289 ILE A N 1
ATOM 2331 C CA . ILE A 1 289 ? -7.655 7.553 21.861 1.00 65.25 289 ILE A CA 1
ATOM 2332 C C . ILE A 1 289 ? -6.511 8.279 21.163 1.00 65.25 289 ILE A C 1
ATOM 2334 O O . ILE A 1 289 ? -6.716 8.875 20.103 1.00 65.25 289 ILE A O 1
ATOM 2338 N N . THR A 1 290 ? -5.327 8.224 21.769 1.00 62.56 290 THR A N 1
ATOM 2339 C CA . THR A 1 290 ? -4.095 8.801 21.231 1.00 62.56 290 THR A CA 1
ATOM 2340 C C . THR A 1 290 ? -3.223 7.701 20.647 1.00 62.56 290 THR A C 1
ATOM 2342 O O . THR A 1 290 ? -2.969 6.690 21.300 1.00 62.56 290 THR A O 1
ATOM 2345 N N . ILE A 1 291 ? -2.774 7.896 19.412 1.00 64.31 291 ILE A N 1
ATOM 2346 C CA . ILE A 1 291 ? -1.979 6.929 18.659 1.00 64.31 291 ILE A CA 1
ATOM 2347 C C . ILE A 1 291 ? -0.726 7.636 18.182 1.00 64.31 291 ILE A C 1
ATOM 2349 O O . ILE A 1 291 ? -0.820 8.668 17.519 1.00 64.31 291 ILE A O 1
ATOM 2353 N N . ASN A 1 292 ? 0.429 7.074 18.512 1.00 60.88 292 ASN A N 1
ATOM 2354 C CA . ASN A 1 292 ? 1.712 7.544 18.015 1.00 60.88 292 ASN A CA 1
ATOM 2355 C C . ASN A 1 292 ? 2.100 6.670 16.823 1.00 60.88 292 ASN A C 1
ATOM 2357 O O . ASN A 1 292 ? 2.390 5.487 16.988 1.00 60.88 292 ASN A O 1
ATOM 2361 N N . GLU A 1 293 ? 2.058 7.243 15.625 1.00 58.47 293 GLU A N 1
ATOM 2362 C CA . GLU A 1 293 ? 2.475 6.575 14.397 1.00 58.47 293 GLU A CA 1
ATOM 2363 C C . GLU A 1 293 ? 3.842 7.120 13.979 1.00 58.47 293 GLU A C 1
ATOM 2365 O O . GLU A 1 293 ? 3.992 8.312 13.691 1.00 58.47 293 GLU A O 1
ATOM 2370 N N . THR A 1 294 ? 4.848 6.251 13.931 1.00 49.50 294 THR A N 1
ATOM 2371 C CA . THR A 1 294 ? 6.165 6.605 13.399 1.00 49.50 294 THR A CA 1
ATOM 2372 C C . THR A 1 294 ? 6.109 6.487 11.879 1.00 49.50 294 THR A C 1
ATOM 2374 O O . THR A 1 294 ? 6.006 5.392 11.326 1.00 49.50 294 THR A O 1
ATOM 2377 N N . ARG A 1 295 ? 6.144 7.620 11.170 1.00 51.75 295 ARG A N 1
ATOM 2378 C CA . ARG A 1 295 ? 6.229 7.608 9.701 1.00 51.75 295 ARG A CA 1
ATOM 2379 C C . ARG A 1 295 ? 7.633 7.208 9.252 1.00 51.75 295 ARG A C 1
ATOM 2381 O O . ARG A 1 295 ? 8.608 7.439 9.960 1.00 51.75 295 ARG A O 1
ATOM 2388 N N . SER A 1 296 ? 7.757 6.735 8.011 1.00 41.75 296 SER A N 1
ATOM 2389 C CA . SER A 1 296 ? 9.041 6.418 7.356 1.00 41.75 296 SER A CA 1
ATOM 2390 C C . SER A 1 296 ? 10.040 7.591 7.312 1.00 41.75 296 SER A C 1
ATOM 2392 O O . SER A 1 296 ? 11.204 7.387 6.995 1.00 41.75 296 SER A O 1
ATOM 2394 N N . SER A 1 297 ? 9.598 8.816 7.623 1.00 43.84 297 SER A N 1
ATOM 2395 C CA . SER A 1 297 ? 10.420 10.025 7.750 1.00 43.84 297 SER A CA 1
ATOM 2396 C C . SER A 1 297 ? 11.030 10.242 9.144 1.00 43.84 297 SER A C 1
ATOM 2398 O O . SER A 1 297 ? 11.684 11.261 9.356 1.00 43.84 297 SER A O 1
ATOM 2400 N N . GLY A 1 298 ? 10.794 9.343 10.107 1.00 40.34 298 GLY A N 1
ATOM 2401 C CA . GLY A 1 298 ? 11.337 9.434 11.469 1.00 40.34 298 GLY A CA 1
ATOM 2402 C C . GLY A 1 298 ? 10.681 10.494 12.363 1.00 40.34 298 GLY A C 1
ATOM 2403 O O . GLY A 1 298 ? 11.143 10.714 13.477 1.00 40.34 298 GLY A O 1
ATOM 2404 N N . LYS A 1 299 ? 9.612 11.161 11.903 1.00 40.81 299 LYS A N 1
ATOM 2405 C CA . LYS A 1 299 ? 8.793 12.044 12.746 1.00 40.81 299 LYS A CA 1
ATOM 2406 C C . LYS A 1 299 ? 7.619 11.261 13.323 1.00 40.81 299 LYS A C 1
ATOM 2408 O O . LYS A 1 299 ? 6.787 10.759 12.561 1.00 40.81 299 LYS A O 1
ATOM 2413 N N . ASP A 1 300 ? 7.546 11.207 14.648 1.00 55.53 300 ASP A N 1
ATOM 2414 C CA . ASP A 1 300 ? 6.395 10.665 15.362 1.00 55.53 300 ASP A CA 1
ATOM 2415 C C . ASP A 1 300 ? 5.192 11.590 15.173 1.00 55.53 300 ASP A C 1
ATOM 2417 O O . ASP A 1 300 ? 5.258 12.800 15.408 1.00 55.53 300 ASP A O 1
ATOM 2421 N N . PHE A 1 301 ? 4.089 11.023 14.693 1.00 53.31 301 PHE A N 1
ATOM 2422 C CA . PHE A 1 301 ? 2.825 11.726 14.559 1.00 53.31 301 PHE A CA 1
ATOM 2423 C C . PHE A 1 301 ? 1.856 11.218 15.620 1.00 53.31 301 PHE A C 1
ATOM 2425 O O . PHE A 1 301 ? 1.432 10.064 15.588 1.00 53.31 301 PHE A O 1
ATOM 2432 N N . THR A 1 302 ? 1.476 12.098 16.541 1.00 57.09 302 THR A N 1
ATOM 2433 C CA . THR A 1 302 ? 0.459 11.812 17.550 1.00 57.09 302 THR A CA 1
ATOM 2434 C C . THR A 1 302 ? -0.914 12.192 17.015 1.00 57.09 302 THR A C 1
ATOM 2436 O O . THR A 1 302 ? -1.171 13.353 16.690 1.00 57.09 302 THR A O 1
ATOM 2439 N N . LYS A 1 303 ? -1.820 11.217 16.927 1.00 61.81 303 LYS A N 1
ATOM 2440 C CA . LYS A 1 303 ? -3.207 11.436 16.524 1.00 61.81 303 LYS A CA 1
ATOM 2441 C C . LYS A 1 303 ? -4.150 11.117 17.669 1.00 61.81 303 LYS A C 1
ATOM 2443 O O . LYS A 1 303 ? -4.231 9.972 18.098 1.00 61.81 303 LYS A O 1
ATOM 2448 N N . THR A 1 304 ? -4.879 12.127 18.126 1.00 62.28 304 THR A N 1
ATOM 2449 C CA . THR A 1 304 ? -5.875 11.997 19.191 1.00 62.28 304 THR A CA 1
ATOM 2450 C C . THR A 1 304 ? -7.272 12.125 18.603 1.00 62.28 304 THR A C 1
ATOM 2452 O O . THR A 1 304 ? -7.567 13.078 17.880 1.00 62.28 304 THR A O 1
ATOM 2455 N N . PHE A 1 305 ? -8.150 11.172 18.907 1.00 65.69 305 PHE A N 1
ATOM 2456 C CA . PHE A 1 305 ? -9.551 11.219 18.493 1.00 65.69 305 PHE A CA 1
ATOM 2457 C C . PHE A 1 305 ? -10.475 11.110 19.687 1.00 65.69 305 PHE A C 1
ATOM 2459 O O . PHE A 1 305 ? -10.323 10.193 20.485 1.00 65.69 305 PHE A O 1
ATOM 2466 N N . ILE A 1 306 ? -11.482 11.982 19.753 1.00 64.06 306 ILE A N 1
ATOM 2467 C CA . ILE A 1 306 ? -12.551 11.890 20.751 1.00 64.06 306 ILE A CA 1
ATOM 2468 C C . ILE A 1 306 ? -13.311 10.575 20.549 1.00 64.06 306 ILE A C 1
ATOM 2470 O O . ILE A 1 306 ? -13.734 10.248 19.425 1.00 64.06 306 ILE A O 1
ATOM 2474 N N . ASN A 1 307 ? -13.448 9.832 21.644 1.00 63.88 307 ASN A N 1
ATOM 2475 C CA . ASN A 1 307 ? -14.077 8.526 21.668 1.00 63.88 307 ASN A CA 1
ATOM 2476 C C . ASN A 1 307 ? -15.606 8.708 21.548 1.00 63.88 307 ASN A C 1
ATOM 2478 O O . ASN A 1 307 ? -16.189 9.426 22.359 1.00 63.88 307 ASN A O 1
ATOM 2482 N N . PRO A 1 308 ? -16.260 8.131 20.528 1.00 66.94 308 PRO A N 1
ATOM 2483 C CA . PRO A 1 308 ? -17.697 8.225 20.342 1.00 66.94 308 PRO A CA 1
ATOM 2484 C C . PRO A 1 308 ? -18.464 7.401 21.389 1.00 66.94 308 PRO A C 1
ATOM 2486 O O . PRO A 1 308 ? -17.877 6.696 22.219 1.00 66.94 308 PRO A O 1
ATOM 2489 N N . GLU A 1 309 ? -19.792 7.496 21.339 1.00 69.19 309 GLU A N 1
ATOM 2490 C CA . GLU A 1 309 ? -20.694 6.790 22.257 1.00 69.19 309 GLU A CA 1
ATOM 2491 C C . GLU A 1 309 ? -20.695 5.274 22.044 1.00 69.19 309 GLU A C 1
ATOM 2493 O O . GLU A 1 309 ? -20.823 4.532 23.015 1.00 69.19 309 GLU A O 1
ATOM 2498 N N . LYS A 1 310 ? -20.537 4.797 20.799 1.00 83.50 310 LYS A N 1
ATOM 2499 C CA . LYS A 1 310 ? -20.469 3.359 20.499 1.00 83.50 310 LYS A CA 1
ATOM 2500 C C . LYS A 1 310 ? -19.024 2.900 20.430 1.00 83.50 310 LYS A C 1
ATOM 2502 O O . LYS A 1 310 ? -18.212 3.467 19.691 1.00 83.50 310 LYS A O 1
ATOM 2507 N N . ARG A 1 311 ? -18.709 1.855 21.189 1.00 87.75 311 ARG A N 1
ATOM 2508 C CA . ARG A 1 311 ? -17.349 1.342 21.343 1.00 87.75 311 ARG A CA 1
ATOM 2509 C C . ARG A 1 311 ? -17.369 -0.168 21.205 1.00 87.75 311 ARG A C 1
ATOM 2511 O O . ARG A 1 311 ? -18.217 -0.831 21.792 1.00 87.75 311 ARG A O 1
ATOM 2518 N N . GLU A 1 312 ? -16.440 -0.712 20.436 1.00 91.62 312 GLU A N 1
ATOM 2519 C CA . GLU A 1 312 ? -16.339 -2.155 20.261 1.00 91.62 312 GLU A CA 1
ATOM 2520 C C . GLU A 1 312 ? -14.891 -2.639 20.355 1.00 91.62 312 GLU A C 1
ATOM 2522 O O . GLU A 1 312 ? -13.941 -1.916 20.046 1.00 91.62 312 GLU A O 1
ATOM 2527 N N . VAL A 1 313 ? -14.734 -3.882 20.798 1.00 92.69 313 VAL A N 1
ATOM 2528 C CA . VAL A 1 313 ? -13.485 -4.638 20.688 1.00 92.69 313 VAL A CA 1
ATOM 2529 C C . VAL A 1 313 ? -13.718 -5.744 19.674 1.00 92.69 313 VAL A C 1
ATOM 2531 O O . VAL A 1 313 ? -14.643 -6.540 19.841 1.00 92.69 313 VAL A O 1
ATOM 2534 N N . TRP A 1 314 ? -12.914 -5.780 18.616 1.00 95.31 314 TRP A N 1
ATOM 2535 C CA . TRP A 1 314 ? -12.998 -6.808 17.579 1.00 95.31 314 TRP A CA 1
ATOM 2536 C C . TRP A 1 314 ? -11.803 -7.743 17.679 1.00 95.31 314 TRP A C 1
ATOM 2538 O O . TRP A 1 314 ? -10.662 -7.308 17.538 1.00 95.31 314 TRP A O 1
ATOM 2548 N N . ILE A 1 315 ? -12.073 -9.030 17.875 1.00 94.88 315 ILE A N 1
ATOM 2549 C CA . ILE A 1 315 ? -11.073 -10.081 17.710 1.00 94.88 315 ILE A CA 1
ATOM 2550 C C . ILE A 1 315 ? -11.286 -10.698 16.332 1.00 94.88 315 ILE A C 1
ATOM 2552 O O . ILE A 1 315 ? -12.304 -11.348 16.094 1.00 94.88 315 ILE A O 1
ATOM 2556 N N . ILE A 1 316 ? -10.359 -10.438 15.412 1.00 94.88 316 ILE A N 1
ATOM 2557 C CA . ILE A 1 316 ? -10.453 -10.872 14.019 1.00 94.88 316 ILE A CA 1
ATOM 2558 C C . ILE A 1 316 ? -9.791 -12.242 13.877 1.00 94.88 316 ILE A C 1
ATOM 2560 O O . ILE A 1 316 ? -8.598 -12.400 14.149 1.00 94.88 316 ILE A O 1
ATOM 2564 N N . THR A 1 317 ? -10.571 -13.236 13.457 1.00 93.75 317 THR A N 1
ATOM 2565 C CA . THR A 1 317 ? -10.165 -14.649 13.409 1.00 93.75 317 THR A CA 1
ATOM 2566 C C . THR A 1 317 ? -10.571 -15.298 12.083 1.00 93.75 317 THR A C 1
ATOM 2568 O O . THR A 1 317 ? -11.237 -14.689 11.248 1.00 93.75 317 THR A O 1
ATOM 2571 N N . ARG A 1 318 ? -10.192 -16.566 11.889 1.00 90.19 318 ARG A N 1
ATOM 2572 C CA . ARG A 1 318 ? -10.783 -17.458 10.868 1.00 90.19 318 ARG A CA 1
ATOM 2573 C C . ARG A 1 318 ? -11.996 -18.248 11.381 1.00 90.19 318 ARG A C 1
ATOM 2575 O O . ARG A 1 318 ? -12.407 -19.209 10.751 1.00 90.19 318 ARG A O 1
ATOM 2582 N N . GLY A 1 319 ? -12.481 -17.920 12.576 1.00 89.31 319 GLY A N 1
ATOM 2583 C CA . GLY A 1 319 ? -13.654 -18.547 13.171 1.00 89.31 319 GLY A CA 1
ATOM 2584 C C . GLY A 1 319 ? -14.938 -17.927 12.635 1.00 89.31 319 GLY A C 1
ATOM 2585 O O . GLY A 1 319 ? -14.998 -17.477 11.497 1.00 89.31 319 GLY A O 1
ATOM 2586 N N . GLU A 1 320 ? -15.957 -17.859 13.482 1.00 89.69 320 GLU A N 1
ATOM 2587 C CA . GLU A 1 320 ? -17.271 -17.328 13.122 1.00 89.69 320 GLU A CA 1
ATOM 2588 C C . GLU A 1 320 ? -17.476 -15.918 13.682 1.00 89.69 320 GLU A C 1
ATOM 2590 O O . GLU A 1 320 ? -17.043 -15.598 14.792 1.00 89.69 320 GLU A O 1
ATOM 2595 N N . THR A 1 321 ? -18.192 -15.072 12.936 1.00 93.31 321 THR A N 1
ATOM 2596 C CA . THR A 1 321 ? -18.605 -13.756 13.436 1.00 93.31 321 THR A CA 1
ATOM 2597 C C . THR A 1 321 ? -19.699 -13.922 14.483 1.00 93.31 321 THR A C 1
ATOM 2599 O O . THR A 1 321 ? -20.797 -14.379 14.173 1.00 93.31 321 THR A O 1
ATOM 2602 N N . ARG A 1 322 ? -19.433 -13.498 15.718 1.00 93.25 322 ARG A N 1
ATOM 2603 C CA . ARG A 1 322 ? -20.391 -13.594 16.827 1.00 93.25 322 ARG A CA 1
ATOM 2604 C C . ARG A 1 322 ? -20.114 -12.560 17.904 1.00 93.25 322 ARG A C 1
ATOM 2606 O O . ARG A 1 322 ? -18.996 -12.072 18.060 1.00 93.25 322 ARG A O 1
ATOM 2613 N N . ILE A 1 323 ? -21.141 -12.242 18.680 1.00 92.56 323 ILE A N 1
ATOM 2614 C CA . ILE A 1 323 ? -20.978 -11.441 19.891 1.00 92.56 323 ILE A CA 1
ATOM 2615 C C . ILE A 1 323 ? -20.389 -12.356 20.969 1.00 92.56 323 ILE A C 1
ATOM 2617 O O . ILE A 1 323 ? -20.938 -13.416 21.259 1.00 92.56 323 ILE A O 1
ATOM 2621 N N . ILE A 1 324 ? -19.240 -11.965 21.518 1.00 89.69 324 ILE A N 1
ATOM 2622 C CA . ILE A 1 324 ? -18.576 -12.678 22.618 1.00 89.69 324 ILE A CA 1
ATOM 2623 C C . ILE A 1 324 ? -19.073 -12.126 23.954 1.00 89.69 324 ILE A C 1
ATOM 2625 O O . ILE A 1 324 ? -19.273 -12.885 24.900 1.00 89.69 324 ILE A O 1
ATOM 2629 N N . GLU A 1 325 ? -19.253 -10.805 24.023 1.00 89.31 325 GLU A N 1
ATOM 2630 C CA . GLU A 1 325 ? -19.794 -10.103 25.183 1.00 89.31 325 GLU A CA 1
ATOM 2631 C C . GLU A 1 325 ? -20.747 -9.000 24.712 1.00 89.31 325 GLU A C 1
ATOM 2633 O O . GLU A 1 325 ? -20.366 -8.110 23.939 1.00 89.31 325 GLU A O 1
ATOM 2638 N N . GLU A 1 326 ? -21.987 -9.065 25.191 1.00 86.12 326 GLU A N 1
ATOM 2639 C CA . GLU A 1 326 ? -22.995 -8.027 24.979 1.00 86.12 326 GLU A CA 1
ATOM 2640 C C . GLU A 1 326 ? -22.584 -6.714 25.672 1.00 86.12 326 GLU A C 1
ATOM 2642 O O . GLU A 1 326 ? -21.860 -6.739 26.675 1.00 86.12 326 GLU A O 1
ATOM 2647 N N . PRO A 1 327 ? -23.023 -5.552 25.157 1.00 81.31 327 PRO A N 1
ATOM 2648 C CA . PRO A 1 327 ? -22.724 -4.275 25.778 1.00 81.31 327 PRO A CA 1
ATOM 2649 C C . PRO A 1 327 ? -23.373 -4.178 27.161 1.00 81.31 327 PRO A C 1
ATOM 2651 O O . PRO A 1 327 ? -24.584 -4.338 27.318 1.00 81.31 327 PRO A O 1
ATOM 2654 N N . ASP A 1 328 ? -22.556 -3.877 28.167 1.00 69.75 328 ASP A N 1
ATOM 2655 C CA . ASP A 1 328 ? -23.045 -3.604 29.517 1.00 69.75 328 ASP A CA 1
ATOM 2656 C C . ASP A 1 328 ? -23.781 -2.252 29.562 1.00 69.75 328 ASP A C 1
ATOM 2658 O O . ASP A 1 328 ? -23.424 -1.307 28.846 1.00 69.75 328 ASP A O 1
ATOM 2662 N N . LYS A 1 329 ? -24.783 -2.140 30.440 1.00 63.59 329 LYS A N 1
ATOM 2663 C CA . LYS A 1 329 ? -25.644 -0.954 30.606 1.00 63.59 329 LYS A CA 1
ATOM 2664 C C . LYS A 1 329 ? -24.872 0.298 31.031 1.00 63.59 329 LYS A C 1
ATOM 2666 O O . LYS A 1 329 ? -25.370 1.404 30.854 1.00 63.59 329 LYS A O 1
ATOM 2671 N N . THR A 1 330 ? -23.688 0.126 31.610 1.00 63.84 330 THR A N 1
ATOM 2672 C CA . THR A 1 330 ? -22.842 1.199 32.147 1.00 63.84 330 THR A CA 1
ATOM 2673 C C . THR A 1 330 ? -21.845 1.752 31.133 1.00 63.84 330 THR A C 1
ATOM 2675 O O . THR A 1 330 ? -21.566 2.947 31.153 1.00 63.84 330 THR A O 1
ATOM 2678 N N . ASP A 1 331 ? -21.330 0.909 30.231 1.00 66.69 331 ASP A N 1
ATOM 2679 C CA . ASP A 1 331 ? -20.147 1.249 29.431 1.00 66.69 331 ASP A CA 1
ATOM 2680 C C . ASP A 1 331 ? -20.379 1.229 27.915 1.00 66.69 331 ASP A C 1
ATOM 2682 O O . ASP A 1 331 ? -19.539 1.744 27.177 1.00 66.69 331 ASP A O 1
ATOM 2686 N N . ASN A 1 332 ? -21.486 0.640 27.438 1.00 79.06 332 ASN A N 1
ATOM 2687 C CA . ASN A 1 332 ? -21.837 0.536 26.012 1.00 79.06 332 ASN A CA 1
ATOM 2688 C C . ASN A 1 332 ? -20.694 -0.011 25.118 1.00 79.06 332 ASN A C 1
ATOM 2690 O O . ASN A 1 332 ? -20.542 0.390 23.960 1.00 79.06 332 ASN A O 1
ATOM 2694 N N . ILE A 1 333 ? -19.859 -0.904 25.671 1.00 87.31 333 ILE A N 1
ATOM 2695 C CA . ILE A 1 333 ? -18.758 -1.569 24.958 1.00 87.31 333 ILE A CA 1
ATOM 2696 C C . ILE A 1 333 ? -19.155 -3.006 24.639 1.00 87.31 333 ILE A C 1
ATOM 2698 O O . ILE A 1 333 ? -19.306 -3.808 25.558 1.00 87.31 333 ILE A O 1
ATOM 2702 N N . CYS A 1 334 ? -19.250 -3.343 23.354 1.00 91.00 334 CYS A N 1
ATOM 2703 C CA . CYS A 1 334 ? -19.497 -4.711 22.888 1.00 91.00 334 CYS A CA 1
ATOM 2704 C C . CYS A 1 334 ? -18.186 -5.389 22.456 1.00 91.00 334 CYS A C 1
ATOM 2706 O O . CYS A 1 334 ? -17.305 -4.749 21.876 1.00 91.00 334 CYS A O 1
ATOM 2708 N N . VAL A 1 335 ? -18.043 -6.687 22.734 1.00 92.56 335 VAL A N 1
ATOM 2709 C CA . VAL A 1 335 ? -16.907 -7.493 22.263 1.00 92.56 335 VAL A CA 1
ATOM 2710 C C . VAL A 1 335 ? -17.404 -8.479 21.217 1.00 92.56 335 VAL A C 1
ATOM 2712 O O . VAL A 1 335 ? -18.310 -9.274 21.479 1.00 92.56 335 VAL A O 1
ATOM 2715 N N . ARG A 1 336 ? -16.796 -8.448 20.032 1.00 94.31 336 ARG A N 1
ATOM 2716 C CA . ARG A 1 336 ? -17.157 -9.303 18.900 1.00 94.31 336 ARG A CA 1
ATOM 2717 C C . ARG A 1 336 ? -15.969 -10.136 18.450 1.00 94.31 336 ARG A C 1
ATOM 2719 O O . ARG A 1 336 ? -14.853 -9.634 18.333 1.00 94.31 336 ARG A O 1
ATOM 2726 N N . GLU A 1 337 ? -16.247 -11.390 18.136 1.00 94.44 337 GLU A N 1
ATOM 2727 C CA . GLU A 1 337 ? -15.437 -12.149 17.198 1.00 94.44 337 GLU A CA 1
ATOM 2728 C C . GLU A 1 337 ? -15.887 -11.737 15.804 1.00 94.44 337 GLU A C 1
ATOM 2730 O O . GLU A 1 337 ? -17.088 -11.690 15.526 1.00 94.44 337 GLU A O 1
ATOM 2735 N N . VAL A 1 338 ? -14.939 -11.411 14.939 1.00 94.69 338 VAL A N 1
ATOM 2736 C CA . VAL A 1 338 ? -15.223 -11.056 13.554 1.00 94.69 338 VAL A CA 1
ATOM 2737 C C . VAL A 1 338 ? -14.449 -12.013 12.670 1.00 94.69 338 VAL A C 1
ATOM 2739 O O . VAL A 1 338 ? -13.219 -12.001 12.658 1.00 94.69 338 VAL A O 1
ATOM 2742 N N . SER A 1 339 ? -15.172 -12.848 11.932 1.00 93.94 339 SER A N 1
ATOM 2743 C CA . SER A 1 339 ? -14.539 -13.736 10.964 1.00 93.94 339 SER A CA 1
ATOM 2744 C C . SER A 1 339 ? -13.944 -12.928 9.818 1.00 93.94 339 SER A C 1
ATOM 2746 O O . SER A 1 339 ? -14.512 -11.925 9.365 1.00 93.94 339 SER A O 1
ATOM 2748 N N . ILE A 1 340 ? -12.800 -13.386 9.325 1.00 92.81 340 ILE A N 1
ATOM 2749 C CA . ILE A 1 340 ? -12.182 -12.792 8.150 1.00 92.81 340 ILE A CA 1
ATOM 2750 C C . ILE A 1 340 ? -13.074 -12.947 6.917 1.00 92.81 340 ILE A C 1
ATOM 2752 O O . ILE A 1 340 ? -13.201 -12.003 6.144 1.00 92.81 340 ILE A O 1
ATOM 2756 N N . GLU A 1 341 ? -13.777 -14.073 6.805 1.00 90.94 341 GLU A N 1
ATOM 2757 C CA . GLU A 1 341 ? -14.749 -14.346 5.744 1.00 90.94 341 GLU A CA 1
ATOM 2758 C C . GLU A 1 341 ? -15.864 -13.293 5.722 1.00 90.94 341 GLU A C 1
ATOM 2760 O O . GLU A 1 341 ? -16.121 -12.688 4.686 1.00 90.94 341 GLU A O 1
ATOM 2765 N N . SER A 1 342 ? -16.432 -12.928 6.880 1.00 92.00 342 SER A N 1
ATOM 2766 C CA . SER A 1 342 ? -17.432 -11.849 6.942 1.00 92.00 342 SER A CA 1
ATOM 2767 C C . SER A 1 342 ? -16.890 -10.495 6.477 1.00 92.00 342 SER A C 1
ATOM 2769 O O . SER A 1 342 ? -17.634 -9.692 5.911 1.00 92.00 342 SER A O 1
ATOM 2771 N N . LEU A 1 343 ? -15.610 -10.197 6.723 1.00 91.38 343 LEU A N 1
ATOM 2772 C CA . LEU A 1 343 ? -14.991 -8.964 6.229 1.00 91.38 343 LEU A CA 1
ATOM 2773 C C . LEU A 1 343 ? -14.806 -9.007 4.708 1.00 91.38 343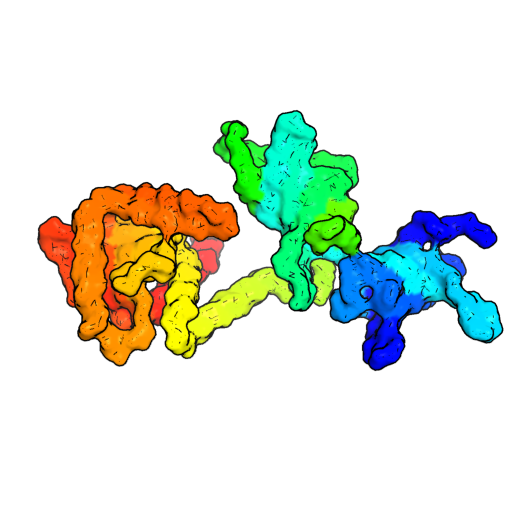 LEU A C 1
ATOM 2775 O O . LEU A 1 343 ? -15.064 -8.003 4.039 1.00 91.38 343 LEU A O 1
ATOM 2779 N N . ILE A 1 344 ? -14.417 -10.160 4.162 1.00 88.81 344 ILE A N 1
ATOM 2780 C CA . ILE A 1 344 ? -14.337 -10.391 2.715 1.00 88.81 344 ILE A CA 1
ATOM 2781 C C . ILE A 1 344 ? -15.725 -10.225 2.085 1.00 88.81 344 ILE A C 1
ATOM 2783 O O . ILE A 1 344 ? -15.862 -9.477 1.122 1.00 88.81 344 ILE A O 1
ATOM 2787 N N . ASP A 1 345 ? -16.777 -10.782 2.682 1.00 88.56 345 ASP A N 1
ATOM 2788 C CA . ASP A 1 345 ? -18.155 -10.629 2.201 1.00 88.56 345 ASP A CA 1
ATOM 2789 C C . ASP A 1 345 ? -18.632 -9.175 2.216 1.00 88.56 345 ASP A C 1
ATOM 2791 O O . ASP A 1 345 ? -19.347 -8.718 1.320 1.00 88.56 345 ASP A O 1
ATOM 2795 N N . VAL A 1 346 ? -18.261 -8.408 3.245 1.00 86.25 346 VAL A N 1
ATOM 2796 C CA . VAL A 1 346 ? -18.542 -6.966 3.290 1.00 86.25 346 VAL A CA 1
ATOM 2797 C C . VAL A 1 346 ? -17.814 -6.241 2.159 1.00 86.25 346 VAL A C 1
ATOM 2799 O O . VAL A 1 346 ? -18.395 -5.346 1.541 1.00 86.25 346 VAL A O 1
ATOM 2802 N N . PHE A 1 347 ? -16.564 -6.608 1.877 1.00 86.06 347 PHE A N 1
ATOM 2803 C CA . PHE A 1 347 ? -15.814 -6.048 0.759 1.00 86.06 347 PHE A CA 1
ATOM 2804 C C . PHE A 1 347 ? -16.468 -6.391 -0.588 1.00 86.06 347 PHE A C 1
ATOM 2806 O O . PHE A 1 347 ? -16.739 -5.477 -1.369 1.00 86.06 347 PHE A O 1
ATOM 2813 N N . SER A 1 348 ? -16.809 -7.661 -0.821 1.00 82.50 348 SER A N 1
ATOM 2814 C CA . SER A 1 348 ? -17.481 -8.140 -2.035 1.00 82.50 348 SER A CA 1
ATOM 2815 C C . SER A 1 348 ? -18.807 -7.417 -2.272 1.00 82.50 348 SER A C 1
ATOM 2817 O O . SER A 1 348 ? -18.998 -6.807 -3.322 1.00 82.50 348 SER A O 1
ATOM 2819 N N . ARG A 1 349 ? -19.674 -7.329 -1.253 1.00 79.75 349 ARG A N 1
ATOM 2820 C CA . ARG A 1 349 ? -20.944 -6.586 -1.358 1.00 79.75 349 ARG A CA 1
ATOM 2821 C C . ARG A 1 349 ? -20.750 -5.106 -1.680 1.00 79.75 349 ARG A C 1
ATOM 2823 O O . ARG A 1 349 ? -21.574 -4.515 -2.373 1.00 79.75 349 ARG A O 1
ATOM 2830 N N . LYS A 1 350 ? -19.680 -4.479 -1.179 1.00 78.06 350 LYS A N 1
ATOM 2831 C CA . LYS A 1 350 ? -19.365 -3.082 -1.515 1.00 78.06 350 LYS A CA 1
ATOM 2832 C C . LYS A 1 350 ? -18.901 -2.920 -2.955 1.00 78.06 350 LYS A C 1
ATOM 2834 O O . LYS A 1 350 ? -19.248 -1.911 -3.566 1.00 78.06 350 LYS A O 1
ATOM 2839 N N . LEU A 1 351 ? -18.138 -3.874 -3.485 1.00 74.62 351 LEU A N 1
ATOM 2840 C CA . LEU A 1 351 ? -17.777 -3.883 -4.900 1.00 74.62 351 LEU A CA 1
ATOM 2841 C C . LEU A 1 351 ? -19.034 -3.992 -5.766 1.00 74.62 351 LEU A C 1
ATOM 2843 O O . LEU A 1 351 ? -19.219 -3.166 -6.658 1.00 74.62 351 LEU A O 1
ATOM 2847 N N . ASP A 1 352 ? -19.929 -4.923 -5.443 1.00 73.50 352 ASP A N 1
ATOM 2848 C CA . ASP A 1 352 ? -21.172 -5.123 -6.191 1.00 73.50 352 ASP A CA 1
ATOM 2849 C C . ASP A 1 352 ? -22.078 -3.889 -6.127 1.00 73.50 352 ASP A C 1
ATOM 2851 O O . ASP A 1 352 ? -22.525 -3.391 -7.159 1.00 73.50 352 ASP A O 1
ATOM 2855 N N . ALA A 1 353 ? -22.280 -3.308 -4.942 1.00 68.44 353 ALA A N 1
ATOM 2856 C CA . ALA A 1 353 ? -23.093 -2.102 -4.782 1.00 68.44 353 ALA A CA 1
ATOM 2857 C C . ALA A 1 353 ? -22.543 -0.896 -5.570 1.00 68.44 353 ALA A C 1
ATOM 2859 O O . ALA A 1 353 ? -23.314 -0.082 -6.075 1.00 68.44 353 ALA A O 1
ATOM 2860 N N . GLN A 1 354 ? -21.219 -0.772 -5.713 1.00 60.03 354 GLN A N 1
ATOM 2861 C CA . GLN A 1 354 ? -20.602 0.284 -6.527 1.00 60.03 354 GLN A CA 1
ATOM 2862 C C . GLN A 1 354 ? -20.713 0.032 -8.037 1.00 60.03 354 GLN A C 1
ATOM 2864 O O . GLN A 1 354 ? -20.669 0.989 -8.815 1.00 60.03 354 GLN A O 1
ATOM 2869 N N . ILE A 1 355 ? -20.836 -1.232 -8.448 1.00 53.41 355 ILE A N 1
ATOM 2870 C CA . ILE A 1 355 ? -20.991 -1.641 -9.848 1.00 53.41 355 ILE A CA 1
ATOM 2871 C C . ILE A 1 355 ? -22.457 -1.506 -10.285 1.00 53.41 355 ILE A C 1
ATOM 2873 O O . ILE A 1 355 ? -22.717 -0.921 -11.335 1.00 53.41 355 ILE A O 1
ATOM 2877 N N . PHE A 1 356 ? -23.412 -1.964 -9.470 1.00 40.44 356 PHE A N 1
ATOM 2878 C CA . PHE A 1 356 ? -24.843 -1.949 -9.799 1.00 40.44 356 PHE A CA 1
ATOM 2879 C C . PHE A 1 356 ? -25.561 -0.652 -9.404 1.00 40.44 356 PHE A C 1
ATOM 2881 O O . PHE A 1 356 ? -26.457 -0.221 -10.119 1.00 40.44 356 PHE A O 1
ATOM 2888 N N . GLY A 1 357 ? -25.113 0.068 -8.369 1.00 38.78 357 GLY A N 1
ATOM 2889 C CA . GLY A 1 357 ? -25.693 1.369 -7.995 1.00 38.78 357 GLY A CA 1
ATOM 2890 C C . GLY A 1 357 ? -25.474 2.490 -9.025 1.00 38.78 357 GLY A C 1
ATOM 2891 O O . GLY A 1 357 ? -26.046 3.567 -8.892 1.00 38.78 357 GLY A O 1
ATOM 2892 N N . LYS A 1 358 ? -24.644 2.253 -10.053 1.00 36.19 358 LYS A N 1
ATOM 2893 C CA . LYS A 1 358 ? -24.469 3.138 -11.218 1.00 36.19 358 LYS A CA 1
ATOM 2894 C C . LYS A 1 358 ? -25.333 2.758 -12.425 1.00 36.19 358 LYS A C 1
ATOM 2896 O O . LYS A 1 358 ? -25.365 3.532 -13.374 1.00 36.19 358 LYS A O 1
ATOM 2901 N N . LEU A 1 359 ? -25.984 1.594 -12.408 1.00 36.38 359 LEU A N 1
ATOM 2902 C CA . LEU A 1 359 ? -26.883 1.145 -13.476 1.00 36.38 359 LEU A CA 1
ATOM 2903 C C . LEU A 1 359 ? -28.347 1.545 -13.219 1.00 36.38 359 LEU A C 1
ATOM 2905 O O . LEU A 1 359 ? -29.122 1.578 -14.165 1.00 36.38 359 LEU A O 1
ATOM 2909 N N . ASP A 1 360 ? -28.693 1.946 -11.991 1.00 37.22 360 ASP A N 1
ATOM 2910 C CA . ASP A 1 360 ? -30.039 2.406 -11.605 1.00 37.22 360 ASP A CA 1
ATOM 2911 C C . ASP A 1 360 ? -30.194 3.943 -11.610 1.00 37.22 360 ASP A C 1
ATOM 2913 O O . ASP A 1 360 ? -30.898 4.524 -10.781 1.00 37.22 360 ASP A O 1
ATOM 2917 N N . ILE A 1 361 ? -29.535 4.638 -12.543 1.00 34.53 361 ILE A N 1
ATOM 2918 C CA . ILE A 1 361 ? -29.817 6.052 -12.832 1.00 34.53 361 ILE A CA 1
ATOM 2919 C C . ILE A 1 361 ? -29.923 6.217 -14.354 1.00 34.53 361 ILE A C 1
ATOM 2921 O O . ILE A 1 361 ? -28.912 6.465 -15.002 1.00 34.53 361 ILE A O 1
ATOM 2925 N N . ASN A 1 362 ? -31.155 6.038 -14.849 1.00 31.16 362 ASN A N 1
ATOM 2926 C CA . ASN A 1 362 ? -31.748 6.455 -16.137 1.00 31.16 362 ASN A CA 1
ATOM 2927 C C . ASN A 1 362 ? -30.870 6.501 -17.394 1.00 31.16 362 ASN A C 1
ATOM 2929 O O . ASN A 1 362 ? -30.058 7.446 -17.528 1.00 31.16 362 ASN A O 1
#